Protein AF-A0AAN1QPZ9-F1 (afdb_monomer_lite)

Organism: NCBI:txid2219813

Sequence (250 aa):
MQATAEDSSVNFEFLKPFDYPLYNYALLAEKIHQLTAADPCLCQLRLFSEHLANVIATQYNLERPRKKRWNQAQLLENLRSQQIIEGRIYRLLQWFRETGNKACHCNEKGVHLLNDLPDRFTPDDSLEGLQKAQELGAWYIQACHSQEFVKPVFKPLSQNNSGSTDNPQPSLEELNRRVQQLEASLSASLRPYLLRQIDFAVEGLGTGVETGKEHLKTNPWDIFGASKASSAASTTKMQAMQAELDSLLE

Radius of gyration: 20.43 Å; chains: 1; bounding box: 48×44×73 Å

Foldseek 3Di:
DDDDPLPADPQQNVLCVPDVVLSLLLSLLLVLLLLFNQLVSLLSLLVSLLVLLVVLCVLVVPDADPPDGDDQVRSLVSCVVVVSDDPVLSVLSVCSNVSNVLSVVVVVPPPDDDPPDPRHDGSVNSVVSSVSSLVNSQVSCCSRPNVPRDRDDDDDRNRPPPDDPPDPRDDPVRSVVVSVVSVVVSVVVCLVVLLVVLVVVDVVPDDVCVVVSVVCNVVVPCVSVDDPVNVVVVVVVVVVVVVVVVVVVD

Structure (mmCIF, N/CA/C/O backbone):
data_AF-A0AAN1QPZ9-F1
#
_entry.id   AF-A0AAN1QPZ9-F1
#
loop_
_atom_site.group_PDB
_atom_site.id
_atom_site.type_symbol
_atom_site.label_atom_id
_atom_site.label_alt_id
_atom_site.label_comp_id
_atom_site.label_asym_id
_atom_site.label_entity_id
_atom_site.label_seq_id
_atom_site.pdbx_PDB_ins_code
_atom_site.Cartn_x
_atom_site.Cartn_y
_atom_site.Cartn_z
_atom_site.occupancy
_atom_site.B_iso_or_equiv
_atom_site.auth_seq_id
_atom_site.auth_comp_id
_atom_site.auth_asym_id
_atom_site.auth_atom_id
_atom_site.pdbx_PDB_model_num
ATOM 1 N N . MET A 1 1 ? -0.462 27.525 -11.080 1.00 33.91 1 MET A N 1
ATOM 2 C CA . MET A 1 1 ? 0.551 26.484 -11.347 1.00 33.91 1 MET A CA 1
ATOM 3 C C . MET A 1 1 ? -0.103 25.449 -12.242 1.00 33.91 1 MET A C 1
ATOM 5 O O . MET A 1 1 ? -1.083 24.850 -11.820 1.00 33.91 1 MET A O 1
ATOM 9 N N . GLN A 1 2 ? 0.335 25.337 -13.496 1.00 24.56 2 GLN A N 1
ATOM 10 C CA . GLN A 1 2 ? -0.109 24.265 -14.389 1.00 24.56 2 GLN A CA 1
ATOM 11 C C . GLN A 1 2 ? 0.543 22.971 -13.898 1.00 24.56 2 GLN A C 1
ATOM 13 O O . GLN A 1 2 ? 1.765 22.875 -13.905 1.00 24.56 2 GLN A O 1
ATOM 18 N N . ALA A 1 3 ? -0.262 22.024 -13.416 1.00 30.06 3 ALA A N 1
ATOM 19 C CA . ALA A 1 3 ? 0.202 20.665 -13.178 1.00 30.06 3 ALA A CA 1
ATOM 20 C C . ALA A 1 3 ? 0.555 20.068 -14.545 1.00 30.06 3 ALA A C 1
ATOM 22 O O . ALA A 1 3 ? -0.317 19.933 -15.407 1.00 30.06 3 ALA A O 1
ATOM 23 N N . THR A 1 4 ? 1.835 19.797 -14.782 1.00 37.03 4 THR A N 1
ATOM 24 C CA . THR A 1 4 ? 2.257 19.010 -15.938 1.00 37.03 4 THR A CA 1
ATOM 25 C C . THR A 1 4 ? 1.722 17.587 -15.763 1.00 37.03 4 THR A C 1
ATOM 27 O O . THR A 1 4 ? 1.536 17.109 -14.643 1.00 37.03 4 THR A O 1
ATOM 30 N N . ALA A 1 5 ? 1.458 16.891 -16.870 1.00 44.16 5 ALA A N 1
ATOM 31 C CA . ALA A 1 5 ? 0.944 15.515 -16.879 1.00 44.16 5 ALA A CA 1
ATOM 32 C C . ALA A 1 5 ? 1.841 14.494 -16.134 1.00 44.16 5 ALA A C 1
ATOM 34 O O . ALA A 1 5 ? 1.459 13.339 -15.974 1.00 44.16 5 ALA A O 1
ATOM 35 N N . GLU A 1 6 ? 3.017 14.919 -15.664 1.00 54.16 6 GLU A N 1
ATOM 36 C CA . GLU A 1 6 ? 3.981 14.122 -14.907 1.00 54.16 6 GLU A CA 1
ATOM 37 C C . GLU A 1 6 ? 3.612 13.945 -13.423 1.00 54.16 6 GLU A C 1
ATOM 39 O O . GLU A 1 6 ? 4.173 13.063 -12.782 1.00 54.16 6 GLU A O 1
ATOM 44 N N . ASP A 1 7 ? 2.662 14.705 -12.862 1.00 70.44 7 ASP A N 1
ATOM 45 C CA . ASP A 1 7 ? 2.314 14.659 -11.422 1.00 70.44 7 ASP A CA 1
ATOM 46 C C . ASP A 1 7 ? 1.014 13.903 -11.085 1.00 70.44 7 ASP A C 1
ATOM 48 O O . ASP A 1 7 ? 0.601 13.836 -9.920 1.00 70.44 7 ASP A O 1
ATOM 52 N N . SER A 1 8 ? 0.363 13.319 -12.091 1.00 84.00 8 SER A N 1
ATOM 53 C CA . SER A 1 8 ? -0.872 12.539 -11.943 1.00 84.00 8 SER A CA 1
ATOM 54 C C . SER A 1 8 ? -0.639 11.043 -12.103 1.00 84.00 8 SER A C 1
ATOM 56 O O . SER A 1 8 ? 0.227 10.625 -12.872 1.00 84.00 8 SER A O 1
ATOM 58 N N . SER A 1 9 ? -1.447 10.237 -11.418 1.00 89.62 9 SER A N 1
ATOM 59 C CA . SER A 1 9 ? -1.411 8.782 -11.562 1.00 89.62 9 SER A CA 1
ATOM 60 C C . SER A 1 9 ? -2.320 8.340 -12.702 1.00 89.62 9 SER A C 1
ATOM 62 O O . SER A 1 9 ? -3.426 8.855 -12.867 1.00 89.62 9 SER A O 1
ATOM 64 N N . VAL A 1 10 ? -1.894 7.336 -13.468 1.00 92.12 10 VAL A N 1
ATOM 65 C CA . VAL A 1 10 ? -2.722 6.782 -14.548 1.00 92.12 10 VAL A CA 1
ATOM 66 C C . VAL A 1 10 ? -3.817 5.880 -13.980 1.00 92.12 10 VAL A C 1
ATOM 68 O O . VAL A 1 10 ? -4.963 5.955 -14.432 1.00 92.12 10 VAL A O 1
ATOM 71 N N . ASN A 1 11 ? -3.484 5.035 -12.998 1.00 94.94 11 ASN A N 1
ATOM 72 C CA . ASN A 1 11 ? -4.405 4.032 -12.464 1.00 94.94 11 ASN A CA 1
ATOM 73 C C . ASN A 1 11 ? -4.985 4.363 -11.093 1.00 94.94 11 ASN A C 1
ATOM 75 O O . ASN A 1 11 ? -5.957 3.709 -10.719 1.00 94.94 11 ASN A O 1
ATOM 79 N N . PHE A 1 12 ? -4.440 5.343 -10.365 1.00 96.38 12 PHE A N 1
ATOM 80 C CA . PHE A 1 12 ? -4.778 5.615 -8.961 1.00 96.38 12 PHE A CA 1
ATOM 81 C C . PHE A 1 12 ? -5.302 7.026 -8.683 1.00 96.38 12 PHE A C 1
ATOM 83 O O . PHE A 1 12 ? -5.576 7.338 -7.527 1.00 96.38 12 PHE A O 1
ATOM 90 N N . GLU A 1 13 ? -5.520 7.869 -9.701 1.00 95.38 13 GLU A N 1
ATOM 91 C CA . GLU A 1 13 ? -6.040 9.241 -9.513 1.00 95.38 13 GLU A CA 1
ATOM 92 C C . GLU A 1 13 ? -7.341 9.277 -8.693 1.00 95.38 13 GLU A C 1
ATOM 94 O O . GLU A 1 13 ? -7.593 10.210 -7.934 1.00 95.38 13 GLU A O 1
ATOM 99 N N . PHE A 1 14 ? -8.135 8.208 -8.780 1.00 94.94 14 PHE A N 1
ATOM 100 C CA . PHE A 1 14 ? -9.382 8.038 -8.044 1.00 94.94 14 PHE A CA 1
ATOM 101 C C . PHE A 1 14 ? -9.216 8.022 -6.508 1.00 94.94 14 PHE A C 1
ATOM 103 O O . PHE A 1 14 ? -10.185 8.284 -5.804 1.00 94.94 14 PHE A O 1
ATOM 110 N N . LEU A 1 15 ? -8.018 7.740 -5.976 1.00 95.06 15 LEU A N 1
ATOM 111 C CA . LEU A 1 15 ? -7.732 7.747 -4.532 1.00 95.06 15 LEU A CA 1
ATOM 112 C C . LEU A 1 15 ? -7.514 9.154 -3.972 1.00 95.06 15 LEU A C 1
ATOM 114 O O . LEU A 1 15 ? -7.780 9.408 -2.799 1.00 95.06 15 LEU A O 1
ATOM 118 N N . LYS A 1 16 ? -7.044 10.076 -4.815 1.00 92.19 16 LYS A N 1
ATOM 119 C CA . LYS A 1 16 ? -6.614 11.425 -4.438 1.00 92.19 16 LYS A CA 1
ATOM 120 C C . LYS A 1 16 ? -7.631 12.229 -3.615 1.00 92.19 16 LYS A C 1
ATOM 122 O O . LYS A 1 16 ? -7.191 12.871 -2.663 1.00 92.19 16 LYS A O 1
ATOM 127 N N . PRO A 1 17 ? -8.946 12.230 -3.924 1.00 90.62 17 PRO A N 1
ATOM 128 C CA . PRO A 1 17 ? -9.915 12.983 -3.128 1.00 90.62 17 PRO A CA 1
ATOM 129 C C . PRO A 1 17 ? -10.247 12.336 -1.773 1.00 90.62 17 PRO A C 1
ATOM 131 O O . PRO A 1 1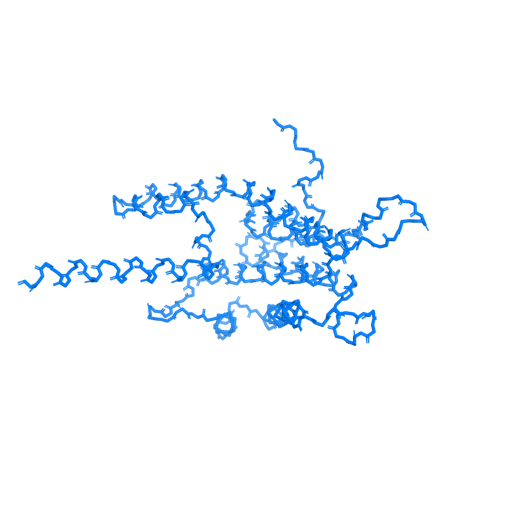7 ? -10.778 13.028 -0.910 1.00 90.62 17 PRO A O 1
ATOM 134 N N . PHE A 1 18 ? -9.949 11.047 -1.574 1.00 89.94 18 PHE A N 1
ATOM 135 C CA . PHE A 1 18 ? -10.316 10.302 -0.361 1.00 89.94 18 PHE A CA 1
ATOM 136 C C . PHE A 1 18 ? -9.146 10.125 0.607 1.00 89.94 18 PHE A C 1
ATOM 138 O O . PHE A 1 18 ? -9.329 10.209 1.818 1.00 89.94 18 PHE A O 1
ATOM 145 N N . ASP A 1 19 ? -7.946 9.862 0.086 1.00 88.69 19 ASP A N 1
ATOM 146 C CA . ASP A 1 19 ? -6.733 9.684 0.883 1.00 88.69 19 ASP A CA 1
ATOM 147 C C . ASP A 1 19 ? -5.498 10.050 0.045 1.00 88.69 19 ASP A C 1
ATOM 149 O O . ASP A 1 19 ? -4.995 9.271 -0.769 1.00 88.69 19 ASP A O 1
ATOM 153 N N . TYR A 1 20 ? -5.022 11.285 0.219 1.00 87.56 20 TYR A N 1
ATOM 154 C CA . TYR A 1 20 ? -3.886 11.812 -0.537 1.00 87.56 20 TYR A CA 1
ATOM 155 C C . TYR A 1 20 ? -2.543 11.115 -0.224 1.00 87.56 20 TYR A C 1
ATOM 157 O O . TYR A 1 20 ? -1.770 10.891 -1.162 1.00 87.56 20 TYR A O 1
ATOM 165 N N . PRO A 1 21 ? -2.229 10.736 1.035 1.00 87.44 21 PRO A N 1
ATOM 166 C CA . PRO A 1 21 ? -1.082 9.877 1.324 1.00 87.44 21 PRO A CA 1
ATOM 167 C C . PRO A 1 21 ? -1.140 8.540 0.579 1.00 87.44 21 PRO A C 1
ATOM 169 O O . PRO A 1 21 ? -0.169 8.171 -0.081 1.00 87.44 21 PRO A O 1
ATOM 172 N N . LEU A 1 22 ? -2.283 7.852 0.609 1.00 90.00 22 LEU A N 1
ATOM 173 C CA . LEU A 1 22 ? -2.486 6.586 -0.095 1.00 90.00 22 LEU A CA 1
ATOM 174 C C . LEU A 1 22 ? -2.309 6.748 -1.613 1.00 90.00 22 LEU A C 1
ATOM 176 O O . LEU A 1 22 ? -1.605 5.956 -2.241 1.00 90.00 22 LEU A O 1
ATOM 180 N N . TYR A 1 23 ? -2.889 7.808 -2.188 1.00 92.88 23 TYR A N 1
ATOM 181 C CA . TYR A 1 23 ? -2.682 8.189 -3.587 1.00 92.88 23 TYR A CA 1
ATOM 182 C C . TYR A 1 23 ? -1.197 8.361 -3.922 1.00 92.88 23 TYR A C 1
ATOM 184 O O . TYR A 1 23 ? -0.729 7.813 -4.917 1.00 92.88 23 TYR A O 1
ATOM 192 N N . ASN A 1 24 ? -0.431 9.075 -3.094 1.00 88.38 24 ASN A N 1
ATOM 193 C CA . ASN A 1 24 ? 0.983 9.304 -3.381 1.00 88.38 24 ASN A CA 1
ATOM 194 C C . ASN A 1 24 ? 1.836 8.042 -3.272 1.00 88.38 24 ASN A C 1
ATOM 196 O O . ASN A 1 24 ? 2.756 7.882 -4.074 1.00 88.38 24 ASN A O 1
ATOM 200 N N . TYR A 1 25 ? 1.541 7.135 -2.331 1.00 88.19 25 TYR A N 1
ATOM 201 C CA . TYR A 1 25 ? 2.237 5.848 -2.294 1.00 88.19 25 TYR A CA 1
ATOM 202 C C . TYR A 1 25 ? 2.055 5.093 -3.618 1.00 88.19 25 TYR A C 1
ATOM 204 O O . TYR A 1 25 ? 3.030 4.570 -4.159 1.00 88.19 25 TYR A O 1
ATOM 212 N N . ALA A 1 26 ? 0.835 5.097 -4.162 1.00 93.81 26 ALA A N 1
ATOM 213 C CA . ALA A 1 26 ? 0.522 4.443 -5.426 1.00 93.81 26 ALA A CA 1
ATOM 214 C C . ALA A 1 26 ? 1.119 5.162 -6.648 1.00 93.81 26 ALA A C 1
ATOM 216 O O . ALA A 1 26 ? 1.701 4.508 -7.510 1.00 93.81 26 ALA A O 1
ATOM 217 N N . LEU A 1 27 ? 1.047 6.497 -6.700 1.00 92.75 27 LEU A N 1
ATOM 218 C CA . LEU A 1 27 ? 1.678 7.303 -7.751 1.00 92.75 27 LEU A CA 1
ATOM 219 C C . LEU A 1 27 ? 3.184 7.033 -7.821 1.00 92.75 27 LEU A C 1
ATOM 221 O O . LEU A 1 27 ? 3.736 6.830 -8.901 1.00 92.75 27 LEU A O 1
ATOM 225 N N . LEU A 1 28 ? 3.853 7.015 -6.667 1.00 86.56 28 LEU A N 1
ATOM 226 C CA . LEU A 1 28 ? 5.279 6.727 -6.602 1.00 86.56 28 LEU A CA 1
ATOM 227 C C . LEU A 1 28 ? 5.574 5.306 -7.097 1.00 86.56 28 LEU A C 1
ATOM 229 O O . LEU A 1 28 ? 6.499 5.121 -7.883 1.00 86.56 28 LEU A O 1
ATOM 233 N N . ALA A 1 29 ? 4.761 4.318 -6.712 1.00 88.25 29 ALA A N 1
ATOM 234 C CA . ALA A 1 29 ? 4.912 2.947 -7.195 1.00 88.25 29 ALA A CA 1
ATOM 235 C C . ALA A 1 29 ? 4.762 2.840 -8.725 1.00 88.25 29 ALA A C 1
ATOM 237 O O . ALA A 1 29 ? 5.565 2.154 -9.358 1.00 88.25 29 ALA A O 1
ATOM 238 N N . GLU A 1 30 ? 3.796 3.543 -9.331 1.00 92.88 30 GLU A N 1
ATOM 239 C CA . GLU A 1 30 ? 3.648 3.599 -10.794 1.00 92.88 30 GLU A CA 1
ATOM 240 C C . GLU A 1 30 ? 4.882 4.199 -11.472 1.00 92.88 30 GLU A C 1
ATOM 242 O O . GLU A 1 30 ? 5.398 3.627 -12.435 1.00 92.88 30 GLU A O 1
ATOM 247 N N . LYS A 1 31 ? 5.384 5.328 -10.956 1.00 87.31 31 LYS A N 1
ATOM 248 C CA . LYS A 1 31 ? 6.575 5.990 -11.505 1.00 87.31 31 LYS A CA 1
ATOM 249 C C . LYS A 1 31 ? 7.816 5.101 -11.389 1.00 87.31 31 LYS A C 1
ATOM 251 O O . LYS A 1 31 ? 8.594 5.012 -12.333 1.00 87.31 31 LYS A O 1
ATOM 256 N N . ILE A 1 32 ? 7.986 4.400 -10.267 1.00 79.81 32 ILE A N 1
ATOM 257 C CA . ILE A 1 32 ? 9.087 3.448 -10.066 1.00 79.81 32 ILE A CA 1
ATOM 258 C C . ILE A 1 32 ? 8.975 2.261 -11.039 1.00 79.81 32 ILE A C 1
ATOM 260 O O . ILE A 1 32 ? 9.978 1.858 -11.629 1.00 79.81 32 ILE A O 1
ATOM 264 N N . HIS A 1 33 ? 7.770 1.730 -11.270 1.00 86.88 33 HIS A N 1
ATOM 265 C CA . HIS A 1 33 ? 7.554 0.659 -12.248 1.00 86.88 33 HIS A CA 1
ATOM 266 C C . HIS A 1 33 ? 7.947 1.082 -13.672 1.00 86.88 33 HIS A C 1
ATOM 268 O O . HIS A 1 33 ? 8.591 0.316 -14.386 1.00 86.88 33 HIS A O 1
ATOM 274 N N . GLN A 1 34 ? 7.634 2.318 -14.077 1.00 86.69 34 GLN A N 1
ATOM 275 C CA . GLN A 1 34 ? 8.028 2.852 -15.390 1.00 86.69 34 GLN A CA 1
ATOM 276 C C . GLN A 1 34 ? 9.550 2.937 -15.585 1.00 86.69 34 GLN A C 1
ATOM 278 O O . GLN A 1 34 ? 10.008 2.966 -16.728 1.00 86.69 34 GLN A O 1
ATOM 283 N N . LEU A 1 35 ? 10.328 2.941 -14.494 1.00 78.69 35 LEU A N 1
ATOM 284 C CA . LEU A 1 35 ? 11.790 2.835 -14.507 1.00 78.69 35 LEU A CA 1
ATOM 285 C C . LEU A 1 35 ? 12.294 1.386 -14.578 1.00 78.69 35 LEU A C 1
ATOM 287 O O . LEU A 1 35 ? 13.498 1.169 -14.498 1.00 78.69 35 LEU A O 1
ATOM 291 N N . THR A 1 36 ? 11.414 0.388 -14.703 1.00 75.94 36 THR A N 1
ATOM 292 C CA . THR A 1 36 ? 11.728 -1.056 -14.670 1.00 75.94 36 THR A CA 1
ATOM 293 C C . THR A 1 36 ? 12.321 -1.547 -13.341 1.00 75.94 36 THR A C 1
ATOM 295 O O . THR A 1 36 ? 12.897 -2.630 -13.261 1.00 75.94 36 THR A O 1
ATOM 298 N N . ALA A 1 37 ? 12.143 -0.775 -12.265 1.00 71.94 37 ALA A N 1
ATOM 299 C CA . ALA A 1 37 ? 12.641 -1.095 -10.932 1.00 71.94 37 ALA A CA 1
ATOM 300 C C . ALA A 1 37 ? 11.594 -1.889 -10.125 1.00 71.94 37 ALA A C 1
ATOM 302 O O . ALA A 1 37 ? 10.842 -1.329 -9.324 1.00 71.94 37 ALA A O 1
ATOM 303 N N . ALA A 1 38 ? 11.543 -3.207 -10.339 1.00 82.81 38 ALA A N 1
ATOM 304 C CA . ALA A 1 38 ? 10.536 -4.081 -9.731 1.00 82.81 38 ALA A CA 1
ATOM 305 C C . ALA A 1 38 ? 10.629 -4.162 -8.194 1.00 82.81 38 ALA A C 1
ATOM 307 O O . ALA A 1 38 ? 9.627 -3.934 -7.514 1.00 82.81 38 ALA A O 1
ATOM 308 N N . ASP A 1 39 ? 11.820 -4.421 -7.635 1.00 79.50 39 ASP A N 1
ATOM 309 C CA . ASP A 1 39 ? 11.991 -4.557 -6.178 1.00 79.50 39 ASP A CA 1
ATOM 310 C C . ASP A 1 39 ? 11.599 -3.261 -5.428 1.00 79.50 39 ASP A C 1
ATOM 312 O O . ASP A 1 39 ? 10.789 -3.332 -4.496 1.00 79.50 39 ASP A O 1
ATOM 316 N N . PRO A 1 40 ? 12.072 -2.058 -5.829 1.00 79.88 40 PRO A N 1
ATOM 317 C CA . PRO A 1 40 ? 11.641 -0.813 -5.192 1.00 79.88 40 PRO A CA 1
ATOM 318 C C . PRO A 1 40 ? 10.140 -0.539 -5.355 1.00 79.88 40 PRO A C 1
ATOM 320 O O . PRO A 1 40 ? 9.511 -0.053 -4.416 1.00 79.88 40 PRO A O 1
ATOM 323 N N . CYS A 1 41 ? 9.535 -0.903 -6.494 1.00 84.12 41 CYS A N 1
ATOM 324 C CA . CYS A 1 41 ? 8.089 -0.777 -6.694 1.00 84.12 41 CYS A CA 1
ATOM 325 C C . CYS A 1 41 ? 7.319 -1.622 -5.666 1.00 84.12 41 CYS A C 1
ATOM 327 O O . CYS A 1 41 ? 6.398 -1.130 -5.016 1.00 84.12 41 CYS A O 1
ATOM 329 N N . LEU A 1 42 ? 7.735 -2.871 -5.444 1.00 84.44 42 LEU A N 1
ATOM 330 C CA . LEU A 1 42 ? 7.102 -3.768 -4.474 1.00 84.44 42 LEU A CA 1
ATOM 331 C C . LEU A 1 42 ? 7.333 -3.326 -3.018 1.00 84.44 42 LEU A C 1
ATOM 333 O O . LEU A 1 42 ? 6.409 -3.416 -2.205 1.00 84.44 42 LEU A O 1
ATOM 337 N N . CYS A 1 43 ? 8.510 -2.784 -2.680 1.00 80.31 43 CYS A N 1
ATOM 338 C CA . CYS A 1 43 ? 8.735 -2.139 -1.378 1.00 80.31 43 CYS A CA 1
ATOM 339 C C . CYS A 1 43 ? 7.795 -0.933 -1.184 1.00 80.31 43 CYS A C 1
ATOM 341 O O . CYS A 1 43 ? 7.211 -0.772 -0.111 1.00 80.31 43 CYS A O 1
ATOM 343 N N . GLN A 1 44 ? 7.586 -0.124 -2.225 1.00 85.38 44 GLN A N 1
ATOM 344 C CA . GLN A 1 44 ? 6.678 1.021 -2.185 1.00 85.38 44 GLN A CA 1
ATOM 345 C C . GLN A 1 44 ? 5.208 0.593 -2.027 1.00 85.38 44 GLN A C 1
ATOM 347 O O . GLN A 1 44 ? 4.464 1.168 -1.230 1.00 85.38 44 GLN A O 1
ATOM 352 N N . LEU A 1 45 ? 4.788 -0.466 -2.723 1.00 91.25 45 LEU A N 1
ATOM 353 C CA . LEU A 1 45 ? 3.449 -1.043 -2.586 1.00 91.25 45 LEU A CA 1
ATOM 354 C C . LEU A 1 45 ? 3.212 -1.693 -1.214 1.00 91.25 45 LEU A C 1
ATOM 356 O O . LEU A 1 45 ? 2.078 -1.718 -0.729 1.00 91.25 45 LEU A O 1
ATOM 360 N N . ARG A 1 46 ? 4.268 -2.150 -0.528 1.00 89.44 46 ARG A N 1
ATOM 361 C CA . ARG A 1 46 ? 4.168 -2.537 0.886 1.00 89.44 46 ARG A CA 1
ATOM 362 C C . ARG A 1 46 ? 3.746 -1.348 1.742 1.00 89.44 46 ARG A C 1
ATOM 364 O O . ARG A 1 46 ? 2.784 -1.479 2.494 1.00 89.44 46 ARG A O 1
ATOM 371 N N . LEU A 1 47 ? 4.402 -0.194 1.592 1.00 85.50 47 LEU A N 1
ATOM 372 C CA . LEU A 1 47 ? 4.066 1.025 2.342 1.00 85.50 47 LEU A CA 1
ATOM 373 C C . LEU A 1 47 ? 2.636 1.499 2.052 1.00 85.50 47 LEU A C 1
ATOM 375 O O . LEU A 1 47 ? 1.908 1.835 2.984 1.00 85.50 47 LEU A O 1
ATOM 379 N N . PHE A 1 48 ? 2.200 1.429 0.789 1.00 93.56 48 PHE A N 1
ATOM 380 C CA . PHE A 1 48 ? 0.799 1.646 0.406 1.00 93.56 48 PHE A CA 1
ATOM 381 C C . PHE A 1 48 ? -0.156 0.763 1.228 1.00 93.56 48 PHE A C 1
ATOM 383 O O . PHE A 1 48 ? -1.106 1.257 1.836 1.00 93.56 48 PHE A O 1
ATOM 390 N N . SER A 1 49 ? 0.115 -0.545 1.287 1.00 94.56 49 SER A N 1
ATOM 391 C CA . SER A 1 49 ? -0.732 -1.508 2.003 1.00 94.56 49 SER A CA 1
ATOM 392 C C . SER A 1 49 ? -0.711 -1.315 3.527 1.00 94.56 49 SER A C 1
ATOM 394 O O . SER A 1 49 ? -1.732 -1.493 4.196 1.00 94.56 49 SER A O 1
ATOM 396 N N . GLU A 1 50 ? 0.437 -0.923 4.084 1.00 87.00 50 GLU A N 1
ATOM 397 C CA . GLU A 1 50 ? 0.607 -0.635 5.508 1.00 87.00 50 GLU A CA 1
ATOM 398 C C . GLU A 1 50 ? -0.160 0.620 5.911 1.00 87.00 50 GLU A C 1
ATOM 400 O O . GLU A 1 50 ? -0.880 0.608 6.914 1.00 87.00 50 GLU A O 1
ATOM 405 N N . HIS A 1 51 ? -0.061 1.684 5.111 1.00 90.00 51 HIS A N 1
ATOM 406 C CA . HIS A 1 51 ? -0.846 2.898 5.306 1.00 90.00 51 HIS A CA 1
ATOM 407 C C . HIS A 1 51 ? -2.342 2.588 5.252 1.00 90.00 51 HIS A C 1
ATOM 409 O O . HIS A 1 51 ? -3.061 2.901 6.200 1.00 90.00 51 HIS A O 1
ATOM 415 N N . LEU A 1 52 ? -2.801 1.867 4.223 1.00 93.31 52 LEU A N 1
ATOM 416 C CA . LEU A 1 52 ? -4.213 1.513 4.100 1.00 93.31 52 LEU A CA 1
ATOM 417 C C . LEU A 1 52 ? -4.726 0.707 5.300 1.00 93.31 52 LEU A C 1
ATOM 419 O O . LEU A 1 52 ? -5.780 1.022 5.845 1.00 93.31 52 LEU A O 1
ATOM 423 N N . ALA A 1 53 ? -3.987 -0.310 5.753 1.00 91.94 53 ALA A N 1
ATOM 424 C CA . ALA A 1 53 ? -4.384 -1.092 6.923 1.00 91.94 53 ALA A CA 1
ATOM 425 C C . ALA A 1 53 ? -4.522 -0.216 8.180 1.00 91.94 53 ALA A C 1
ATOM 427 O O . ALA A 1 53 ? -5.419 -0.430 8.998 1.00 91.94 53 ALA A O 1
ATOM 428 N N . ASN A 1 54 ? -3.655 0.792 8.333 1.00 87.31 54 ASN A N 1
ATOM 429 C CA . ASN A 1 54 ? -3.758 1.746 9.430 1.00 87.31 54 ASN A CA 1
ATOM 430 C C . ASN A 1 54 ? -4.983 2.653 9.297 1.00 87.31 54 ASN A C 1
ATOM 432 O O . ASN A 1 54 ? -5.665 2.856 10.299 1.00 87.31 54 ASN A O 1
ATOM 436 N N . VAL A 1 55 ? -5.277 3.143 8.092 1.00 89.25 55 VAL A N 1
ATOM 437 C CA . VAL A 1 55 ? -6.467 3.956 7.804 1.00 89.25 55 VAL A CA 1
ATOM 438 C C . VAL A 1 55 ? -7.742 3.177 8.109 1.00 89.25 55 VAL A C 1
ATOM 440 O O . VAL A 1 55 ? -8.583 3.678 8.848 1.00 89.25 55 VAL A O 1
ATOM 443 N N . ILE A 1 56 ? -7.857 1.927 7.647 1.00 91.50 56 ILE A N 1
ATOM 444 C CA . ILE A 1 56 ? -9.005 1.060 7.952 1.00 91.50 56 ILE A CA 1
ATOM 445 C C . ILE A 1 56 ? -9.152 0.862 9.462 1.00 91.50 56 ILE A C 1
ATOM 447 O O . ILE A 1 56 ? -10.239 1.027 10.010 1.00 91.50 56 ILE A O 1
ATOM 451 N N . ALA A 1 57 ? -8.062 0.548 10.160 1.00 88.31 57 ALA A N 1
ATOM 452 C CA . ALA A 1 57 ? -8.107 0.377 11.606 1.00 88.31 57 ALA A CA 1
ATOM 453 C C . ALA A 1 57 ? -8.570 1.649 12.334 1.00 88.31 57 ALA A C 1
ATOM 455 O O . ALA A 1 57 ? -9.300 1.548 13.314 1.00 88.31 57 ALA A O 1
ATOM 456 N N . THR A 1 58 ? -8.186 2.833 11.856 1.00 86.75 58 THR A N 1
ATOM 457 C CA . THR A 1 58 ? -8.677 4.105 12.400 1.00 86.75 58 THR A CA 1
ATOM 458 C C . THR A 1 58 ? -10.157 4.321 12.077 1.00 86.75 58 THR A C 1
ATOM 460 O O . THR A 1 58 ? -10.931 4.614 12.981 1.00 86.75 58 THR A O 1
ATOM 463 N N . GLN A 1 59 ? -10.570 4.113 10.824 1.00 87.69 59 GLN A N 1
ATOM 464 C CA . GLN A 1 59 ? -11.950 4.306 10.361 1.00 87.69 59 GLN A CA 1
ATOM 465 C C . GLN A 1 59 ? -12.953 3.451 11.151 1.00 87.69 59 GLN A C 1
ATOM 467 O O . GLN A 1 59 ? -14.047 3.903 11.478 1.00 87.69 59 GLN A O 1
ATOM 472 N N . TYR A 1 60 ? -12.559 2.222 11.485 1.00 87.94 60 TYR A N 1
ATOM 473 C CA . TYR A 1 60 ? -13.377 1.270 12.236 1.00 87.94 60 TYR A CA 1
ATOM 474 C C . TYR A 1 60 ? -13.099 1.285 13.748 1.00 87.94 60 TYR A C 1
ATOM 476 O O . TYR A 1 60 ? -13.575 0.405 14.459 1.00 87.94 60 TYR A O 1
ATOM 484 N N . ASN A 1 61 ? -12.353 2.277 14.253 1.00 87.44 61 ASN A N 1
ATOM 485 C CA . ASN A 1 61 ? -12.012 2.435 15.672 1.00 87.44 61 ASN A CA 1
ATOM 486 C C . ASN A 1 61 ? -11.437 1.161 16.316 1.00 87.44 61 ASN A C 1
ATOM 488 O O . ASN A 1 61 ? -11.752 0.822 17.457 1.00 87.44 61 ASN A O 1
ATOM 492 N N . LEU A 1 62 ? -10.582 0.450 15.581 1.00 85.69 62 LEU A N 1
ATOM 493 C CA . LEU A 1 62 ? -9.953 -0.774 16.050 1.00 85.69 62 LEU A CA 1
ATOM 494 C C . LEU A 1 62 ? -9.097 -0.480 17.285 1.00 85.69 62 LEU A C 1
ATOM 496 O O . LEU A 1 62 ? -8.092 0.236 17.206 1.00 85.69 62 LEU A O 1
ATOM 500 N N . GLU A 1 63 ? -9.473 -1.066 18.420 1.00 80.88 63 GLU A N 1
ATOM 501 C CA . GLU A 1 63 ? -8.742 -0.893 19.670 1.00 80.88 63 GLU A CA 1
ATOM 502 C C . GLU A 1 63 ? -7.307 -1.404 19.539 1.00 80.88 63 GLU A C 1
ATOM 504 O O . GLU A 1 63 ? -7.059 -2.575 19.246 1.00 80.88 63 GLU A O 1
ATOM 509 N N . ARG A 1 64 ? -6.340 -0.517 19.785 1.00 80.19 64 ARG A N 1
ATOM 510 C CA . ARG A 1 64 ? -4.914 -0.854 19.762 1.00 80.19 64 ARG A CA 1
ATOM 511 C C . ARG A 1 64 ? -4.374 -0.999 21.187 1.00 80.19 64 ARG A C 1
ATOM 513 O O . ARG A 1 64 ? -4.786 -0.255 22.081 1.00 80.19 64 ARG A O 1
ATOM 520 N N . PRO A 1 65 ? -3.401 -1.895 21.434 1.00 76.00 65 PRO A N 1
ATOM 521 C CA . PRO A 1 65 ? -2.836 -2.051 22.765 1.00 76.00 65 PRO A CA 1
ATOM 522 C C . PRO A 1 65 ? -2.086 -0.784 23.176 1.00 76.00 65 PRO A C 1
ATOM 524 O O . PRO A 1 65 ? -1.166 -0.345 22.488 1.00 76.00 65 PRO A O 1
ATOM 527 N N . ARG A 1 66 ? -2.410 -0.247 24.357 1.00 67.62 66 ARG A N 1
ATOM 528 C CA . ARG A 1 66 ? -1.787 0.981 24.887 1.00 67.62 66 ARG A CA 1
ATOM 529 C C . ARG A 1 66 ? -0.275 0.872 25.115 1.00 67.62 66 ARG A C 1
ATOM 531 O O . ARG A 1 66 ? 0.414 1.880 25.091 1.00 67.62 66 ARG A O 1
ATOM 538 N N . LYS A 1 67 ? 0.236 -0.337 25.377 1.00 64.75 67 LYS A N 1
ATOM 539 C CA . LYS A 1 67 ? 1.633 -0.566 25.795 1.00 64.75 67 LYS A CA 1
ATOM 540 C C . LYS A 1 67 ? 2.539 -1.134 24.703 1.00 64.75 67 LYS A C 1
ATOM 542 O O . LYS A 1 67 ? 3.755 -1.072 24.838 1.00 64.75 67 LYS A O 1
ATOM 547 N N . LYS A 1 68 ? 1.978 -1.726 23.644 1.00 73.94 68 LYS A N 1
ATOM 548 C CA . LYS A 1 68 ? 2.758 -2.372 22.581 1.00 73.94 68 LYS A CA 1
ATOM 549 C C . LYS A 1 68 ? 2.094 -2.134 21.239 1.00 73.94 68 LYS A C 1
ATOM 551 O O . LYS A 1 68 ? 1.009 -2.650 20.982 1.00 73.94 68 LYS A O 1
ATOM 556 N N . ARG A 1 69 ? 2.779 -1.389 20.373 1.00 73.31 69 ARG A N 1
ATOM 557 C CA . ARG A 1 69 ? 2.341 -1.200 18.992 1.00 73.31 69 ARG A CA 1
ATOM 558 C C . ARG A 1 69 ? 2.313 -2.556 18.290 1.00 73.31 69 ARG A C 1
ATOM 560 O O . ARG A 1 69 ? 3.281 -3.315 18.359 1.00 73.31 69 ARG A O 1
ATOM 567 N N . TRP A 1 70 ? 1.199 -2.857 17.634 1.00 75.69 70 TRP A N 1
ATOM 568 C CA . TRP A 1 70 ? 1.111 -4.023 16.766 1.00 75.69 70 TRP A CA 1
ATOM 569 C C . TRP A 1 70 ? 2.078 -3.891 15.597 1.00 75.69 70 TRP A C 1
ATOM 571 O O . TRP A 1 70 ? 2.202 -2.819 15.002 1.00 75.69 70 TRP A O 1
ATOM 581 N N . ASN A 1 71 ? 2.739 -4.994 15.255 1.00 82.56 71 ASN A N 1
ATOM 582 C CA . ASN A 1 71 ? 3.370 -5.103 13.947 1.00 82.56 71 ASN A CA 1
ATOM 583 C C . ASN A 1 71 ? 2.292 -5.294 12.863 1.00 82.56 71 ASN A C 1
ATOM 585 O O . ASN A 1 71 ? 1.127 -5.569 13.166 1.00 82.56 71 ASN A O 1
ATOM 589 N N . GLN A 1 72 ? 2.682 -5.181 11.594 1.00 85.44 72 GLN A N 1
ATOM 590 C CA . GLN A 1 72 ? 1.730 -5.281 10.487 1.00 85.44 72 GLN A CA 1
ATOM 591 C C . GLN A 1 72 ? 0.975 -6.620 10.478 1.00 85.44 72 GLN A C 1
ATOM 593 O O . GLN A 1 72 ? -0.226 -6.650 10.243 1.00 85.44 72 GLN A O 1
ATOM 598 N N . ALA A 1 73 ? 1.643 -7.730 10.807 1.00 91.06 73 ALA A N 1
ATOM 599 C CA . ALA A 1 73 ? 1.004 -9.042 10.904 1.00 91.06 73 ALA A CA 1
ATOM 600 C C . ALA A 1 73 ? -0.145 -9.068 11.919 1.00 91.06 73 ALA A C 1
ATOM 602 O O . ALA A 1 73 ? -1.233 -9.551 11.617 1.00 91.06 73 ALA A O 1
ATOM 603 N N . GLN A 1 74 ? 0.108 -8.526 13.109 1.00 91.75 74 GLN A N 1
ATOM 604 C CA . GLN A 1 74 ? -0.862 -8.444 14.191 1.00 91.75 74 GLN A CA 1
ATOM 605 C C . GLN A 1 74 ? -2.020 -7.519 13.825 1.00 91.75 74 GLN A C 1
ATOM 607 O O . GLN A 1 74 ? -3.165 -7.862 14.100 1.00 91.75 74 GLN A O 1
ATOM 612 N N . LEU A 1 75 ? -1.744 -6.385 13.177 1.00 90.19 75 LEU A N 1
ATOM 613 C CA . LEU A 1 75 ? -2.785 -5.473 12.706 1.00 90.19 75 LEU A CA 1
ATOM 614 C C . LEU A 1 75 ? -3.740 -6.172 11.729 1.00 90.19 75 LEU A C 1
ATOM 616 O O . LEU A 1 75 ? -4.951 -6.146 11.933 1.00 90.19 75 LEU A O 1
ATOM 620 N N . LEU A 1 76 ? -3.197 -6.842 10.709 1.00 95.31 76 LEU A N 1
ATOM 621 C CA . LEU A 1 76 ? -3.997 -7.550 9.707 1.00 95.31 76 LEU A CA 1
ATOM 622 C C . LEU A 1 76 ? -4.814 -8.689 10.318 1.00 95.31 76 LEU A C 1
ATOM 624 O O . LEU A 1 76 ? -5.970 -8.890 9.950 1.00 95.31 76 LEU A O 1
ATOM 628 N N . GLU A 1 77 ? -4.232 -9.418 11.269 1.00 95.62 77 GLU A N 1
ATOM 629 C CA . GLU A 1 77 ? -4.933 -10.503 11.946 1.00 95.62 77 GLU A CA 1
ATOM 630 C C . GLU A 1 77 ? -6.102 -9.996 12.795 1.00 95.62 77 GLU A C 1
ATOM 632 O O . GLU A 1 77 ? -7.169 -10.602 12.776 1.00 95.62 77 GLU A O 1
ATOM 637 N N . ASN A 1 78 ? -5.940 -8.858 13.477 1.00 94.56 78 ASN A N 1
ATOM 638 C CA . ASN A 1 78 ? -7.018 -8.247 14.256 1.00 94.56 78 ASN A CA 1
ATOM 639 C C . ASN A 1 78 ? -8.121 -7.659 13.367 1.00 94.56 78 ASN A C 1
ATOM 641 O O . ASN A 1 78 ? -9.300 -7.839 13.660 1.00 94.56 78 ASN A O 1
ATOM 645 N N . LEU A 1 79 ? -7.763 -7.020 12.250 1.00 94.88 79 LEU A N 1
ATOM 646 C CA . LEU A 1 79 ? -8.743 -6.560 11.261 1.00 94.88 79 LEU A CA 1
ATOM 647 C C . LEU A 1 79 ? -9.593 -7.722 10.726 1.00 94.88 79 LEU A C 1
ATOM 649 O O . LEU A 1 79 ? -10.809 -7.600 10.582 1.00 94.88 79 LEU A O 1
ATOM 653 N N . ARG A 1 80 ? -8.958 -8.867 10.456 1.00 96.81 80 ARG A N 1
ATOM 654 C CA . ARG A 1 80 ? -9.639 -10.077 9.986 1.00 96.81 80 ARG A CA 1
ATOM 655 C C . ARG A 1 80 ? -10.496 -10.717 11.076 1.00 96.81 80 ARG A C 1
ATOM 657 O O . ARG A 1 80 ? -11.627 -11.110 10.801 1.00 96.81 80 ARG A O 1
ATOM 664 N N . SER A 1 81 ? -9.968 -10.866 12.293 1.00 95.88 81 SER A N 1
ATOM 665 C CA . SER A 1 81 ? -10.669 -11.550 13.388 1.00 95.88 81 SER A CA 1
ATOM 666 C C . SER A 1 81 ? -11.921 -10.798 13.838 1.00 95.88 81 SER A C 1
ATOM 668 O O . SER A 1 81 ? -12.910 -11.435 14.190 1.00 95.88 81 SER A O 1
ATOM 670 N N . GLN A 1 82 ? -11.910 -9.467 13.741 1.00 94.62 82 GLN A N 1
ATOM 671 C CA . GLN A 1 82 ? -13.069 -8.609 14.000 1.00 94.62 82 GLN A CA 1
ATOM 672 C C . GLN A 1 82 ? -13.986 -8.428 12.782 1.00 94.62 82 GLN A C 1
ATOM 674 O O . GLN A 1 82 ? -14.915 -7.632 12.837 1.00 94.62 82 GLN A O 1
ATOM 679 N N . GLN A 1 83 ? -13.741 -9.157 11.686 1.00 94.81 83 GLN A N 1
ATOM 680 C CA . GLN A 1 83 ? -14.544 -9.111 10.458 1.00 94.81 83 GLN A CA 1
ATOM 681 C C . GLN A 1 83 ? -14.627 -7.716 9.805 1.00 94.81 83 GLN A C 1
ATOM 683 O O . GLN A 1 83 ? -15.536 -7.459 9.022 1.00 94.81 83 GLN A O 1
ATOM 688 N N . ILE A 1 84 ? -13.659 -6.833 10.079 1.00 94.75 84 ILE A N 1
ATOM 689 C CA . ILE A 1 84 ? -13.554 -5.509 9.440 1.00 94.75 84 ILE A CA 1
ATOM 690 C C . ILE A 1 84 ? -13.118 -5.656 7.977 1.00 94.75 84 ILE A C 1
ATOM 692 O O . ILE A 1 84 ? -13.533 -4.883 7.118 1.00 94.75 84 ILE A O 1
ATOM 696 N N . ILE A 1 85 ? -12.278 -6.654 7.689 1.00 96.44 85 ILE A N 1
ATOM 697 C CA . ILE A 1 85 ? -11.853 -6.993 6.327 1.00 96.44 85 ILE A CA 1
ATOM 698 C C . ILE A 1 85 ? -12.222 -8.435 5.993 1.00 96.44 85 ILE A C 1
ATOM 700 O O . ILE A 1 85 ? -12.013 -9.345 6.803 1.00 96.44 85 ILE A O 1
ATOM 704 N N . GLU A 1 86 ? -12.719 -8.675 4.779 1.00 95.25 86 GLU A N 1
ATOM 705 C CA . GLU A 1 86 ? -12.980 -10.038 4.328 1.00 95.25 86 GLU A CA 1
ATOM 706 C C . GLU A 1 86 ? -11.691 -10.812 3.998 1.00 95.25 86 GLU A C 1
ATOM 708 O O . GLU A 1 86 ? -10.619 -10.256 3.734 1.00 95.25 86 GLU A O 1
ATOM 713 N N . GLY A 1 87 ? -11.795 -12.145 3.949 1.00 95.31 87 GLY A N 1
ATOM 714 C CA . GLY A 1 87 ? -10.642 -13.027 3.740 1.00 95.31 87 GLY A CA 1
ATOM 715 C C . GLY A 1 87 ? -9.869 -12.774 2.439 1.00 95.31 87 GLY A C 1
ATOM 716 O O . GLY A 1 87 ? -8.665 -13.019 2.392 1.00 95.31 87 GLY A O 1
ATOM 717 N N . ARG A 1 88 ? -10.526 -12.266 1.388 1.00 96.50 88 ARG A N 1
ATOM 718 C CA . ARG A 1 88 ? -9.856 -11.874 0.135 1.00 96.50 88 ARG A CA 1
ATOM 719 C C . ARG A 1 88 ? -8.920 -10.685 0.353 1.00 96.50 88 ARG A C 1
ATOM 721 O O . ARG A 1 88 ? -7.763 -10.752 -0.051 1.00 96.50 88 ARG A O 1
ATOM 728 N N . ILE A 1 89 ? -9.402 -9.649 1.031 1.00 97.62 89 ILE A N 1
ATOM 729 C CA . ILE A 1 89 ? -8.652 -8.422 1.317 1.00 97.62 89 ILE A CA 1
ATOM 730 C C . ILE A 1 89 ? -7.520 -8.694 2.296 1.00 97.62 89 ILE A C 1
ATOM 732 O O . ILE A 1 89 ? -6.394 -8.256 2.071 1.00 97.62 89 ILE A O 1
ATOM 736 N N . TYR A 1 90 ? -7.771 -9.519 3.313 1.00 97.50 90 TYR A N 1
ATOM 737 C CA . TYR A 1 90 ? -6.713 -10.015 4.187 1.00 97.50 90 TYR A CA 1
ATOM 738 C C . TYR A 1 90 ? -5.584 -10.691 3.395 1.00 97.50 90 TYR A C 1
ATOM 740 O O . TYR A 1 90 ? -4.419 -10.363 3.600 1.00 97.50 90 TYR A O 1
ATOM 748 N N . ARG A 1 91 ? -5.906 -11.592 2.454 1.00 97.38 91 ARG A N 1
ATOM 749 C CA . ARG A 1 91 ? -4.889 -12.257 1.620 1.00 97.38 91 ARG A CA 1
ATOM 750 C C . ARG A 1 91 ? -4.111 -11.276 0.743 1.00 97.38 91 ARG A C 1
ATOM 752 O O . ARG A 1 91 ? -2.906 -11.445 0.611 1.00 97.38 91 ARG A O 1
ATOM 759 N N . LEU A 1 92 ? -4.760 -10.253 0.183 1.00 97.44 92 LEU A N 1
ATOM 760 C CA . LEU A 1 92 ? -4.065 -9.205 -0.577 1.00 97.44 92 LEU A CA 1
ATOM 761 C C . LEU A 1 92 ? -3.094 -8.412 0.302 1.00 97.44 92 LEU A C 1
ATOM 763 O O . LEU A 1 92 ? -1.945 -8.212 -0.078 1.00 97.44 92 LEU A O 1
ATOM 767 N N . LEU A 1 93 ? -3.530 -8.000 1.492 1.00 96.88 93 LEU A N 1
ATOM 768 C CA . LEU A 1 93 ? -2.684 -7.269 2.437 1.00 96.88 93 LEU A CA 1
ATOM 769 C C . LEU A 1 93 ? -1.503 -8.124 2.927 1.00 96.88 93 LEU A C 1
ATOM 771 O O . LEU A 1 93 ? -0.385 -7.621 3.034 1.00 96.88 93 LEU A O 1
ATOM 775 N N . GLN A 1 94 ? -1.719 -9.423 3.170 1.00 96.00 94 GLN A N 1
ATOM 776 C CA . GLN A 1 94 ? -0.631 -10.351 3.497 1.00 96.00 94 GLN A CA 1
ATOM 777 C C . GLN A 1 94 ? 0.338 -10.538 2.329 1.00 96.00 94 GLN A C 1
ATOM 779 O O . GLN A 1 94 ? 1.548 -10.538 2.549 1.00 96.00 94 GLN A O 1
ATOM 784 N N . TRP A 1 95 ? -0.171 -10.625 1.097 1.00 96.56 95 TRP A N 1
ATOM 785 C CA . TRP A 1 95 ? 0.660 -10.717 -0.101 1.00 96.56 95 TRP A CA 1
ATOM 786 C C . TRP A 1 95 ? 1.587 -9.503 -0.223 1.00 96.56 95 TRP A C 1
ATOM 788 O O . TRP A 1 95 ? 2.792 -9.678 -0.366 1.00 96.56 95 TRP A O 1
ATOM 798 N N . PHE A 1 96 ? 1.078 -8.274 -0.059 1.00 94.94 96 PHE A N 1
ATOM 799 C CA . PHE A 1 96 ? 1.929 -7.075 -0.082 1.00 94.94 96 PHE A CA 1
ATOM 800 C C . PHE A 1 96 ? 2.986 -7.076 1.023 1.00 94.94 96 PHE A C 1
ATOM 802 O O . PHE A 1 96 ? 4.140 -6.723 0.774 1.00 94.94 96 PHE A O 1
ATOM 809 N N . ARG A 1 97 ? 2.615 -7.508 2.234 1.00 92.44 97 ARG A N 1
ATOM 810 C CA . ARG A 1 97 ? 3.552 -7.641 3.354 1.00 92.44 97 ARG A CA 1
ATOM 811 C C . ARG A 1 97 ? 4.688 -8.607 3.012 1.00 92.44 97 ARG A C 1
ATOM 813 O O . ARG A 1 97 ? 5.851 -8.271 3.199 1.00 92.44 97 ARG A O 1
ATOM 820 N N . GLU A 1 98 ? 4.363 -9.807 2.547 1.00 90.19 98 GLU A N 1
ATOM 821 C CA . GLU A 1 98 ? 5.336 -10.876 2.296 1.00 90.19 98 GLU A CA 1
ATOM 822 C C . GLU A 1 98 ? 6.204 -10.584 1.072 1.00 90.19 98 GLU A C 1
ATOM 824 O O . GLU A 1 98 ? 7.433 -10.611 1.174 1.00 90.19 98 GLU A O 1
ATOM 829 N N . THR A 1 99 ? 5.580 -10.216 -0.047 1.00 89.31 99 THR A N 1
ATOM 830 C CA . THR A 1 99 ? 6.258 -9.871 -1.301 1.00 89.31 99 THR A CA 1
ATOM 831 C C . THR A 1 99 ? 7.137 -8.634 -1.133 1.00 89.31 99 THR A C 1
ATOM 833 O O . THR A 1 99 ? 8.308 -8.656 -1.508 1.00 89.31 99 THR A O 1
ATOM 836 N N . GLY A 1 100 ? 6.630 -7.578 -0.492 1.00 82.31 100 GLY A N 1
ATOM 837 C CA . GLY A 1 100 ? 7.408 -6.370 -0.223 1.00 82.31 100 GLY A CA 1
ATOM 838 C C . GLY A 1 100 ? 8.570 -6.608 0.743 1.00 82.31 100 GLY A C 1
ATOM 839 O O . GLY A 1 100 ? 9.661 -6.083 0.538 1.00 82.31 100 GLY A O 1
ATOM 840 N N . ASN A 1 101 ? 8.388 -7.449 1.770 1.00 80.50 101 ASN A N 1
ATOM 841 C CA . ASN A 1 101 ? 9.495 -7.858 2.640 1.00 80.50 101 ASN A CA 1
ATOM 842 C C . ASN A 1 101 ? 10.567 -8.632 1.865 1.00 80.50 101 ASN A C 1
ATOM 844 O O . ASN A 1 101 ? 11.752 -8.347 2.039 1.00 80.50 101 ASN A O 1
ATOM 848 N N . LYS A 1 102 ? 10.170 -9.570 0.991 1.00 82.81 102 LYS A N 1
ATOM 849 C CA . LYS A 1 102 ? 11.109 -10.293 0.120 1.00 82.81 102 LYS A CA 1
ATOM 850 C C . LYS A 1 102 ? 11.886 -9.311 -0.764 1.00 82.81 102 LYS A C 1
ATOM 852 O O . LYS A 1 102 ? 13.111 -9.370 -0.772 1.00 82.81 102 LYS A O 1
ATOM 857 N N . ALA A 1 103 ? 11.198 -8.369 -1.411 1.00 79.06 103 ALA A N 1
ATOM 858 C CA . ALA A 1 103 ? 11.814 -7.366 -2.281 1.00 79.06 103 ALA A CA 1
ATOM 859 C C . ALA A 1 103 ? 12.859 -6.519 -1.536 1.00 79.06 103 ALA A C 1
ATOM 861 O O . ALA A 1 103 ? 13.981 -6.344 -2.010 1.00 79.06 103 ALA A O 1
ATOM 862 N N . CYS A 1 104 ? 12.543 -6.063 -0.320 1.00 69.88 104 CYS A N 1
ATOM 863 C CA . CYS A 1 104 ? 13.478 -5.247 0.448 1.00 69.88 104 CYS A CA 1
ATOM 864 C C . CYS A 1 104 ? 14.705 -6.053 0.928 1.00 69.88 104 CYS A C 1
ATOM 866 O O . CYS A 1 104 ? 15.809 -5.515 0.953 1.00 69.88 104 CYS A O 1
ATOM 868 N N . HIS A 1 105 ? 14.560 -7.348 1.232 1.00 65.62 105 HIS A N 1
ATOM 869 C CA . HIS A 1 105 ? 15.695 -8.208 1.601 1.00 65.62 105 HIS A CA 1
ATOM 870 C C . HIS A 1 105 ? 16.545 -8.672 0.406 1.00 65.62 105 HIS A C 1
ATOM 872 O O . HIS A 1 105 ? 17.742 -8.918 0.578 1.00 65.62 105 HIS A O 1
ATOM 878 N N . CYS A 1 106 ? 15.980 -8.755 -0.804 1.00 59.59 106 CYS A N 1
ATOM 879 C CA . CYS A 1 106 ? 16.756 -8.986 -2.030 1.00 59.59 106 CYS A CA 1
ATOM 880 C C . CYS A 1 106 ? 17.751 -7.842 -2.306 1.00 59.59 106 CYS A C 1
ATOM 882 O O . CYS A 1 106 ? 18.817 -8.082 -2.874 1.00 59.59 106 CYS A O 1
ATOM 884 N N . ASN A 1 107 ? 17.455 -6.627 -1.831 1.00 52.81 107 ASN A N 1
ATOM 885 C CA . ASN A 1 107 ? 18.351 -5.472 -1.926 1.00 52.81 107 ASN A CA 1
ATOM 886 C C . ASN A 1 107 ? 19.451 -5.454 -0.847 1.00 52.81 107 ASN A C 1
ATOM 888 O O . ASN A 1 107 ? 20.533 -4.930 -1.092 1.00 52.81 107 ASN A O 1
ATOM 892 N N . GLU A 1 108 ? 19.213 -6.041 0.332 1.00 46.94 108 GLU A N 1
ATOM 893 C CA . GLU A 1 108 ? 20.157 -6.012 1.465 1.00 46.94 108 GLU A CA 1
ATOM 894 C C . GLU A 1 108 ? 21.300 -7.032 1.350 1.00 46.94 108 GLU A C 1
ATOM 896 O O . GLU A 1 108 ? 22.380 -6.812 1.894 1.00 46.94 108 GLU A O 1
ATOM 901 N N . LYS A 1 109 ? 21.093 -8.162 0.663 1.00 42.19 109 LYS A N 1
ATOM 902 C CA . LYS A 1 109 ? 22.061 -9.275 0.683 1.00 42.19 109 LYS A CA 1
ATOM 903 C C . LYS A 1 109 ? 23.319 -9.072 -0.160 1.00 42.19 109 LYS A C 1
ATOM 905 O O . LYS A 1 109 ? 24.137 -9.985 -0.213 1.00 42.19 109 LYS A O 1
ATOM 910 N N . GLY A 1 110 ? 23.489 -7.936 -0.835 1.00 39.75 110 GLY A N 1
ATOM 911 C CA . GLY A 1 110 ? 24.694 -7.684 -1.627 1.00 39.75 110 GLY A CA 1
ATOM 912 C C . GLY A 1 110 ? 24.981 -8.758 -2.685 1.00 39.75 110 GLY A C 1
ATOM 913 O O . GLY A 1 110 ? 26.115 -8.868 -3.144 1.00 39.75 110 GLY A O 1
ATOM 914 N N . VAL A 1 111 ? 23.980 -9.561 -3.083 1.00 40.44 111 VAL A N 1
ATOM 915 C CA . VAL A 1 111 ? 24.106 -10.516 -4.192 1.00 40.44 111 VAL A CA 1
ATOM 916 C C . VAL A 1 111 ? 23.901 -9.727 -5.481 1.00 40.44 111 VAL A C 1
ATOM 918 O O . VAL A 1 111 ? 22.870 -9.747 -6.159 1.00 40.44 111 VAL A O 1
ATOM 921 N N . HIS A 1 112 ? 24.911 -8.904 -5.709 1.00 46.22 112 HIS A N 1
ATOM 922 C CA . HIS A 1 112 ? 25.251 -8.265 -6.951 1.00 46.22 112 HIS A CA 1
ATOM 923 C C . HIS A 1 112 ? 25.993 -9.320 -7.754 1.00 46.22 112 HIS A C 1
ATOM 925 O O . HIS A 1 112 ? 26.999 -9.824 -7.266 1.00 46.22 112 HIS A O 1
ATOM 931 N N . LEU A 1 113 ? 25.466 -9.643 -8.933 1.00 37.97 113 LEU A N 1
ATOM 932 C CA . LEU A 1 113 ? 26.116 -10.240 -10.104 1.00 37.97 113 LEU A CA 1
ATOM 933 C C . LEU A 1 113 ? 25.182 -11.288 -10.738 1.00 37.97 113 LEU A C 1
ATOM 935 O O . LEU A 1 113 ? 24.821 -12.285 -10.121 1.00 37.97 113 LEU A O 1
ATOM 939 N N . LEU A 1 114 ? 24.868 -11.019 -12.007 1.00 37.56 114 LEU A N 1
ATOM 940 C CA . LEU A 1 114 ? 24.153 -11.827 -12.998 1.00 37.56 114 LEU A CA 1
ATOM 941 C C . LEU A 1 114 ? 22.626 -11.965 -12.871 1.00 37.56 114 LEU A C 1
ATOM 943 O O . LEU A 1 114 ? 22.058 -12.250 -11.822 1.00 37.56 114 LEU A O 1
ATOM 947 N N . ASN A 1 115 ? 21.986 -11.813 -14.032 1.00 42.62 115 ASN A N 1
ATOM 948 C CA . ASN A 1 115 ? 20.560 -11.955 -14.338 1.00 42.62 115 ASN A CA 1
ATOM 949 C C . ASN A 1 115 ? 19.997 -13.384 -14.125 1.00 42.62 115 ASN A C 1
ATOM 951 O O . ASN A 1 115 ? 18.919 -13.681 -14.622 1.00 42.62 115 ASN A O 1
ATOM 955 N N . ASP A 1 116 ? 20.697 -14.246 -13.379 1.00 41.78 116 ASP A N 1
ATOM 956 C CA . ASP A 1 116 ? 20.403 -15.681 -13.227 1.00 41.78 116 ASP A CA 1
ATOM 957 C C . ASP A 1 116 ? 20.055 -16.090 -11.782 1.00 41.78 116 ASP A C 1
ATOM 959 O O . ASP A 1 116 ? 20.008 -17.278 -11.457 1.00 41.78 116 ASP A O 1
ATOM 963 N N . LEU A 1 117 ? 19.798 -15.138 -10.876 1.00 48.66 117 LEU A N 1
ATOM 964 C CA . LEU A 1 117 ? 19.251 -15.484 -9.560 1.00 48.66 117 LEU A CA 1
ATOM 965 C C . LEU A 1 117 ? 17.751 -15.802 -9.691 1.00 48.66 117 LEU A C 1
ATOM 967 O O . LEU A 1 117 ? 16.990 -14.905 -10.056 1.00 48.66 117 LEU A O 1
ATOM 971 N N . PRO A 1 118 ? 17.289 -17.007 -9.308 1.00 50.81 118 PRO A N 1
ATOM 972 C CA . PRO A 1 118 ? 15.892 -17.446 -9.445 1.00 50.81 118 PRO A CA 1
ATOM 973 C C . PRO A 1 118 ? 14.889 -16.699 -8.539 1.00 50.81 118 PRO A C 1
ATOM 975 O O . PRO A 1 118 ? 13.735 -17.101 -8.434 1.00 50.81 118 PRO A O 1
ATOM 978 N N . ASP A 1 119 ? 15.319 -15.630 -7.862 1.00 57.00 119 ASP A N 1
ATOM 979 C CA . ASP A 1 119 ? 14.605 -14.990 -6.754 1.00 57.00 119 ASP A CA 1
ATOM 980 C C . ASP A 1 119 ? 14.392 -13.472 -6.901 1.00 57.00 119 ASP A C 1
ATOM 982 O O . ASP A 1 119 ? 13.853 -12.855 -5.976 1.00 57.00 119 ASP A O 1
ATOM 986 N N . ARG A 1 120 ? 14.797 -12.850 -8.021 1.00 67.69 120 ARG A N 1
ATOM 987 C CA . ARG A 1 120 ? 14.506 -11.425 -8.274 1.00 67.69 120 ARG A CA 1
ATOM 988 C C . ARG A 1 120 ? 13.124 -11.239 -8.886 1.00 67.69 120 ARG A C 1
ATOM 990 O O . ARG A 1 120 ? 12.700 -12.037 -9.716 1.00 67.69 120 ARG A O 1
ATOM 997 N N . PHE A 1 121 ? 12.457 -10.156 -8.494 1.00 79.31 121 PHE A N 1
ATOM 998 C CA . PHE A 1 121 ? 11.192 -9.775 -9.099 1.00 79.31 121 PHE A CA 1
ATOM 999 C C . PHE A 1 121 ? 11.417 -9.165 -10.482 1.00 79.31 121 PHE A C 1
ATOM 1001 O O . PHE A 1 121 ? 12.353 -8.400 -10.722 1.00 79.31 121 PHE A O 1
ATOM 1008 N N . THR A 1 122 ? 10.530 -9.518 -11.395 1.00 85.06 122 THR A N 1
ATOM 1009 C CA . THR A 1 122 ? 10.478 -9.036 -12.768 1.00 85.06 122 THR A CA 1
ATOM 1010 C C . THR A 1 122 ? 9.559 -7.815 -12.875 1.00 85.06 122 THR A C 1
ATOM 1012 O O . THR A 1 122 ? 8.751 -7.544 -11.977 1.00 85.06 122 THR A O 1
ATOM 1015 N N . PRO A 1 123 ? 9.622 -7.057 -13.985 1.00 85.62 123 PRO A N 1
ATOM 1016 C CA . PRO A 1 123 ? 8.634 -6.019 -14.252 1.00 85.62 123 PRO A CA 1
ATOM 1017 C C . PRO A 1 123 ? 7.190 -6.540 -14.201 1.00 85.62 123 PRO A C 1
ATOM 1019 O O . PRO A 1 123 ? 6.321 -5.821 -13.707 1.00 85.62 123 PRO A O 1
ATOM 1022 N N . ASP A 1 124 ? 6.944 -7.787 -14.607 1.00 89.12 124 ASP A N 1
ATOM 1023 C CA . ASP A 1 124 ? 5.616 -8.410 -14.558 1.00 89.12 124 ASP A CA 1
ATOM 1024 C C . ASP A 1 124 ? 5.121 -8.601 -13.118 1.00 89.12 124 ASP A C 1
ATOM 1026 O O . ASP A 1 124 ? 3.964 -8.299 -12.826 1.00 89.12 124 ASP A O 1
ATOM 1030 N N . ASP A 1 125 ? 6.000 -8.982 -12.185 1.00 91.00 125 ASP A N 1
ATOM 1031 C CA . ASP A 1 125 ? 5.650 -9.088 -10.761 1.00 91.00 125 ASP A CA 1
ATOM 1032 C C . ASP A 1 125 ? 5.243 -7.726 -10.177 1.00 91.00 125 ASP A C 1
ATOM 1034 O O . ASP A 1 125 ? 4.278 -7.604 -9.416 1.00 91.00 125 ASP A O 1
ATOM 1038 N N . SER A 1 126 ? 5.960 -6.662 -10.554 1.00 90.62 126 SER A N 1
ATOM 1039 C CA . SER A 1 126 ? 5.610 -5.304 -10.124 1.00 90.62 126 SER A CA 1
ATOM 1040 C C . SER A 1 126 ? 4.316 -4.793 -10.774 1.00 90.62 126 SER A C 1
ATOM 1042 O O . SER A 1 126 ? 3.538 -4.098 -10.119 1.00 90.62 126 SER A O 1
ATOM 1044 N N . LEU A 1 127 ? 4.030 -5.192 -12.018 1.00 94.06 127 LEU A N 1
ATOM 1045 C CA . LEU A 1 127 ? 2.764 -4.905 -12.694 1.00 94.06 127 LEU A CA 1
ATOM 1046 C C . LEU A 1 127 ? 1.591 -5.618 -12.006 1.00 94.06 127 LEU A C 1
ATOM 1048 O O . LEU A 1 127 ? 0.558 -4.994 -11.755 1.00 94.06 127 LEU A O 1
ATOM 1052 N N . GLU A 1 128 ? 1.758 -6.894 -11.649 1.00 95.38 128 GLU A N 1
ATOM 1053 C CA . GLU A 1 128 ? 0.778 -7.644 -10.857 1.00 95.38 128 GLU A CA 1
ATOM 1054 C C . GLU A 1 128 ? 0.529 -6.944 -9.511 1.00 95.38 128 GLU A C 1
ATOM 1056 O O . GLU A 1 128 ? -0.620 -6.765 -9.096 1.00 95.38 128 GLU A O 1
ATOM 1061 N N . GLY A 1 129 ? 1.595 -6.470 -8.859 1.00 96.38 129 GLY A N 1
ATOM 1062 C CA . GLY A 1 129 ? 1.509 -5.663 -7.645 1.00 96.38 129 GLY A CA 1
ATOM 1063 C C . GLY A 1 129 ? 0.644 -4.412 -7.822 1.00 96.38 129 GLY A C 1
ATOM 1064 O O . GLY A 1 129 ? -0.247 -4.166 -7.005 1.00 96.38 129 GLY A O 1
ATOM 1065 N N . LEU A 1 130 ? 0.846 -3.646 -8.898 1.00 97.25 130 LEU A N 1
ATOM 1066 C CA . LEU A 1 130 ? 0.044 -2.453 -9.196 1.00 97.25 130 LEU A CA 1
ATOM 1067 C C . LEU A 1 130 ? -1.434 -2.795 -9.437 1.00 97.25 130 LEU A C 1
ATOM 1069 O O . LEU A 1 130 ? -2.318 -2.106 -8.928 1.00 97.25 130 LEU A O 1
ATOM 1073 N N . GLN A 1 131 ? -1.726 -3.880 -10.153 1.00 97.19 131 GLN A N 1
ATOM 1074 C CA . GLN A 1 131 ? -3.103 -4.328 -10.388 1.00 97.19 131 GLN A CA 1
ATOM 1075 C C . GLN A 1 131 ? -3.806 -4.719 -9.082 1.00 97.19 131 GLN A C 1
ATOM 1077 O O . GLN A 1 131 ? -4.948 -4.313 -8.836 1.00 97.19 131 GLN A O 1
ATOM 1082 N N . LYS A 1 132 ? -3.113 -5.459 -8.207 1.00 97.88 132 LYS A N 1
ATOM 1083 C CA . LYS A 1 132 ? -3.616 -5.793 -6.867 1.00 97.88 132 LYS A CA 1
ATOM 1084 C C . LYS A 1 132 ? -3.819 -4.543 -6.014 1.00 97.88 132 LYS A C 1
ATOM 1086 O O . LYS A 1 132 ? -4.789 -4.472 -5.264 1.00 97.88 132 LYS A O 1
ATOM 1091 N N . ALA A 1 133 ? -2.941 -3.549 -6.132 1.00 97.75 133 ALA A N 1
ATOM 1092 C CA . ALA A 1 133 ? -3.046 -2.312 -5.369 1.00 97.75 133 ALA A CA 1
ATOM 1093 C C . ALA A 1 133 ? -4.246 -1.483 -5.836 1.00 97.75 133 ALA A C 1
ATOM 1095 O O . ALA A 1 133 ? -4.952 -0.913 -5.006 1.00 97.75 133 ALA A O 1
ATOM 1096 N N . GLN A 1 134 ? -4.531 -1.463 -7.143 1.00 97.31 134 GLN A N 1
ATOM 1097 C CA . GLN A 1 134 ? -5.721 -0.806 -7.682 1.00 97.31 134 GLN A CA 1
ATOM 1098 C C . GLN A 1 134 ? -6.999 -1.488 -7.182 1.00 97.31 134 GLN A C 1
ATOM 1100 O O . GLN A 1 134 ? -7.949 -0.813 -6.789 1.00 97.31 134 GLN A O 1
ATOM 1105 N N . GLU A 1 135 ? -7.019 -2.823 -7.159 1.00 96.81 135 GLU A N 1
ATOM 1106 C CA . GLU A 1 135 ? -8.122 -3.583 -6.568 1.00 96.81 135 GLU A CA 1
ATOM 1107 C C . GLU A 1 135 ? -8.329 -3.231 -5.094 1.00 96.81 135 GLU A C 1
ATOM 1109 O O . GLU A 1 135 ? -9.451 -2.942 -4.680 1.00 96.81 135 GLU A O 1
ATOM 1114 N N . LEU A 1 136 ? -7.246 -3.212 -4.322 1.00 97.38 136 LEU A N 1
ATOM 1115 C CA . LEU A 1 136 ? -7.281 -2.914 -2.899 1.00 97.38 136 LEU A CA 1
ATOM 1116 C C . LEU A 1 136 ? -7.729 -1.464 -2.623 1.00 97.38 136 LEU A C 1
ATOM 1118 O O . LEU A 1 136 ? -8.535 -1.225 -1.725 1.00 97.38 136 LEU A O 1
ATOM 1122 N N . GLY A 1 137 ? -7.270 -0.504 -3.428 1.00 97.06 137 GLY A N 1
ATOM 1123 C CA . GLY A 1 137 ? -7.701 0.892 -3.357 1.00 97.06 137 GLY A CA 1
ATOM 1124 C C . GLY A 1 137 ? -9.171 1.091 -3.741 1.00 97.06 137 GLY A C 1
ATOM 1125 O O . GLY A 1 137 ? -9.868 1.888 -3.118 1.00 97.06 137 GLY A O 1
ATOM 1126 N N . ALA A 1 138 ? -9.674 0.349 -4.730 1.00 96.69 138 ALA A N 1
ATOM 1127 C CA . ALA A 1 138 ? -11.087 0.394 -5.095 1.00 96.69 138 ALA A CA 1
ATOM 1128 C C . ALA A 1 138 ? -11.980 -0.199 -3.998 1.00 96.69 138 ALA A C 1
ATOM 1130 O O . ALA A 1 138 ? -13.002 0.398 -3.660 1.00 96.69 138 ALA A O 1
ATOM 1131 N N . TRP A 1 139 ? -11.564 -1.321 -3.402 1.00 97.00 139 TRP A N 1
ATOM 1132 C CA . TRP A 1 139 ? -12.251 -1.893 -2.243 1.00 97.00 139 TRP A CA 1
ATOM 1133 C C . TRP A 1 139 ? -12.308 -0.900 -1.077 1.00 97.00 139 TRP A C 1
ATOM 1135 O O . TRP A 1 139 ? -13.365 -0.738 -0.478 1.00 97.00 139 TRP A O 1
ATOM 1145 N N . TYR A 1 140 ? -11.216 -0.183 -0.788 1.00 96.25 140 TYR A N 1
ATOM 1146 C CA . TYR A 1 140 ? -11.197 0.833 0.271 1.00 96.25 140 TYR A CA 1
ATOM 1147 C C . TYR A 1 140 ? -12.294 1.887 0.082 1.00 96.25 140 TYR A C 1
ATOM 1149 O O . TYR A 1 140 ? -13.022 2.205 1.021 1.00 96.25 140 TYR A O 1
ATOM 1157 N N . ILE A 1 141 ? -12.460 2.398 -1.139 1.00 96.19 141 ILE A N 1
ATOM 1158 C CA . ILE A 1 141 ? -13.519 3.370 -1.427 1.00 96.19 141 ILE A CA 1
ATOM 1159 C C . ILE A 1 141 ? -14.894 2.737 -1.258 1.00 96.19 141 ILE A C 1
ATOM 1161 O O . ILE A 1 141 ? -15.756 3.345 -0.628 1.00 96.19 141 ILE A O 1
ATOM 1165 N N . GLN A 1 142 ? -15.093 1.517 -1.754 1.00 94.94 142 GLN A N 1
ATOM 1166 C CA . GLN A 1 142 ? -16.359 0.800 -1.595 1.00 94.94 142 GLN A CA 1
ATOM 1167 C C . GLN A 1 142 ? -16.729 0.578 -0.126 1.00 94.94 142 GLN A C 1
ATOM 1169 O O . GLN A 1 142 ? -17.884 0.763 0.255 1.00 94.94 142 GLN A O 1
ATOM 1174 N N . ALA A 1 143 ? -15.746 0.224 0.700 1.00 92.81 143 ALA A N 1
ATOM 1175 C CA . ALA A 1 143 ? -15.940 -0.088 2.107 1.00 92.81 143 ALA A CA 1
ATOM 1176 C C . ALA A 1 143 ? -16.116 1.158 2.988 1.00 92.81 143 ALA A C 1
ATOM 1178 O O . ALA A 1 143 ? -16.819 1.089 3.994 1.00 92.81 143 ALA A O 1
ATOM 1179 N N . CYS A 1 144 ? -15.468 2.280 2.655 1.00 91.06 144 CYS A N 1
ATOM 1180 C CA . CYS A 1 144 ? -15.392 3.440 3.550 1.00 91.06 144 CYS A CA 1
ATOM 1181 C C . CYS A 1 144 ? -16.112 4.696 3.049 1.00 91.06 144 CYS A C 1
ATOM 1183 O O . CYS A 1 144 ? -16.396 5.568 3.867 1.00 91.06 144 CYS A O 1
ATOM 1185 N N . HIS A 1 145 ? -16.392 4.808 1.747 1.00 91.62 145 HIS A N 1
ATOM 1186 C CA . HIS A 1 145 ? -16.846 6.066 1.138 1.00 91.62 145 HIS A CA 1
ATOM 1187 C C . HIS A 1 145 ? -18.079 5.905 0.245 1.00 91.62 145 HIS A C 1
ATOM 1189 O O . HIS A 1 145 ? -19.048 6.640 0.409 1.00 91.62 145 HIS A O 1
ATOM 1195 N N . SER A 1 146 ? -18.064 4.970 -0.708 1.00 91.94 146 SER A N 1
ATOM 1196 C CA . SER A 1 146 ? -19.164 4.773 -1.659 1.00 91.94 146 SER A CA 1
ATOM 1197 C C . SER A 1 146 ? -19.230 3.339 -2.172 1.00 91.94 146 SER A C 1
ATOM 1199 O O . SER A 1 146 ? -18.430 2.942 -3.018 1.00 91.94 146 SER A O 1
ATOM 1201 N N . GLN A 1 147 ? -20.231 2.582 -1.717 1.00 90.75 147 GLN A N 1
ATOM 1202 C CA . GLN A 1 147 ? -20.463 1.191 -2.134 1.00 90.75 147 GLN A CA 1
ATOM 1203 C C . GLN A 1 147 ? -20.715 1.045 -3.643 1.00 90.75 147 GLN A C 1
ATOM 1205 O O . GLN A 1 147 ? -20.399 0.008 -4.221 1.00 90.75 147 GLN A O 1
ATOM 1210 N N . GLU A 1 148 ? -21.243 2.086 -4.291 1.00 92.75 148 GLU A N 1
ATOM 1211 C CA . GLU A 1 148 ? -21.507 2.115 -5.735 1.00 92.75 148 GLU A CA 1
ATOM 1212 C C . GLU A 1 148 ? -20.257 2.434 -6.568 1.00 92.75 148 GLU A C 1
ATOM 1214 O O . GLU A 1 148 ? -20.317 2.450 -7.799 1.00 92.75 148 GLU A O 1
ATOM 1219 N N . PHE A 1 149 ? -19.114 2.704 -5.927 1.00 94.25 149 PHE A N 1
ATOM 1220 C CA . PHE A 1 149 ? -17.880 3.008 -6.636 1.00 94.25 149 PHE A CA 1
ATOM 1221 C C . PHE A 1 149 ? -17.492 1.866 -7.578 1.00 94.25 149 PHE A C 1
ATOM 1223 O O . PHE A 1 149 ? -17.329 0.714 -7.170 1.00 94.25 149 PHE A O 1
ATOM 1230 N N . VAL A 1 150 ? -17.291 2.198 -8.852 1.00 92.06 150 VAL A N 1
ATOM 1231 C CA . VAL A 1 150 ? -16.863 1.244 -9.875 1.00 92.06 150 VAL A CA 1
ATOM 1232 C C . VAL A 1 150 ? -15.354 1.346 -10.044 1.00 92.06 150 VAL A C 1
ATOM 1234 O O . VAL A 1 150 ? -14.831 2.398 -10.414 1.00 92.06 150 VAL A O 1
ATOM 1237 N N . LYS A 1 151 ? -14.652 0.231 -9.809 1.00 92.38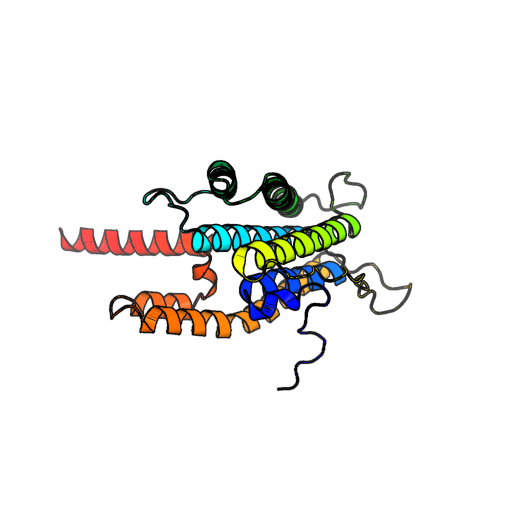 151 LYS A N 1
ATOM 1238 C CA . LYS A 1 151 ? -13.205 0.137 -10.025 1.00 92.38 151 LYS A CA 1
ATOM 1239 C C . LYS A 1 151 ? -12.856 0.541 -11.470 1.00 92.38 151 LYS A C 1
ATOM 1241 O O . LYS A 1 151 ? -13.370 -0.088 -12.398 1.00 92.38 151 LYS A O 1
ATOM 1246 N N . PRO A 1 152 ? -11.956 1.520 -11.681 1.00 90.94 152 PRO A N 1
ATOM 1247 C CA . PRO A 1 152 ? -11.472 1.857 -13.014 1.00 90.94 152 PRO A CA 1
ATOM 1248 C C . PRO A 1 152 ? -10.760 0.677 -13.682 1.00 90.94 152 PRO A C 1
ATOM 1250 O O . PRO A 1 152 ? -10.138 -0.151 -13.017 1.00 90.94 152 PRO A O 1
ATOM 1253 N N . VAL A 1 153 ? -10.808 0.612 -15.013 1.00 92.75 153 VAL A N 1
ATOM 1254 C CA . VAL A 1 153 ? -10.029 -0.375 -15.773 1.00 92.75 153 VAL A CA 1
ATOM 1255 C C . VAL A 1 153 ? -8.542 -0.045 -15.645 1.00 92.75 153 VAL A C 1
ATOM 1257 O O . VAL A 1 153 ? -8.144 1.101 -15.861 1.00 92.75 153 VAL A O 1
ATOM 1260 N N . PHE A 1 154 ? -7.728 -1.047 -15.314 1.00 93.88 154 PHE A N 1
ATOM 1261 C CA . PHE A 1 154 ? -6.277 -0.898 -15.269 1.00 93.88 154 PHE A CA 1
ATOM 1262 C C . PHE A 1 154 ? -5.729 -0.632 -16.675 1.00 93.88 154 PHE A C 1
ATOM 1264 O O . PHE A 1 154 ? -5.960 -1.405 -17.607 1.00 93.88 154 PHE A O 1
ATOM 1271 N N . LYS A 1 155 ? -4.995 0.465 -16.825 1.00 91.12 155 LYS A N 1
ATOM 1272 C CA . LYS A 1 155 ? -4.335 0.879 -18.057 1.00 91.12 155 LYS A CA 1
ATOM 1273 C C . LYS A 1 155 ? -2.869 0.436 -18.017 1.00 91.12 155 LYS A C 1
ATOM 1275 O O . LYS A 1 155 ? -2.181 0.739 -17.039 1.00 91.12 155 LYS A O 1
ATOM 1280 N N . PRO A 1 156 ? -2.375 -0.240 -19.069 1.00 83.62 156 PRO A N 1
ATOM 1281 C CA . PRO A 1 156 ? -0.964 -0.590 -19.178 1.00 83.62 156 PRO A CA 1
ATOM 1282 C C . PRO A 1 156 ? -0.076 0.652 -19.060 1.00 83.62 156 PRO A C 1
ATOM 1284 O O . PRO A 1 156 ? -0.372 1.690 -19.656 1.00 83.62 156 PRO A O 1
ATOM 1287 N N . LEU A 1 157 ? 1.010 0.540 -18.298 1.00 82.94 157 LEU A N 1
ATOM 1288 C CA . LEU A 1 157 ? 2.011 1.594 -18.176 1.00 82.94 157 LEU A CA 1
ATOM 1289 C C . LEU A 1 157 ? 3.093 1.364 -19.235 1.00 82.94 157 LEU A C 1
ATOM 1291 O O . LEU A 1 157 ? 3.721 0.308 -19.261 1.00 82.94 157 LEU A O 1
ATOM 1295 N N . SER A 1 158 ? 3.323 2.350 -20.103 1.00 71.81 158 SER A N 1
ATOM 1296 C CA . SER A 1 158 ? 4.487 2.331 -20.991 1.00 71.81 158 SER A CA 1
ATOM 1297 C C . SER A 1 158 ? 5.752 2.441 -20.144 1.00 71.81 158 SER A C 1
ATOM 1299 O O . SER A 1 158 ? 5.895 3.386 -19.367 1.00 71.81 158 SER A O 1
ATOM 1301 N N . GLN A 1 159 ? 6.668 1.486 -20.279 1.00 66.38 159 GLN A N 1
ATOM 1302 C CA . GLN A 1 159 ? 7.994 1.607 -19.679 1.00 66.38 159 GLN A CA 1
ATOM 1303 C C . GLN A 1 159 ? 8.750 2.721 -20.404 1.00 66.38 159 GLN A C 1
ATOM 1305 O O . GLN A 1 159 ? 8.761 2.765 -21.638 1.00 66.38 159 GLN A O 1
ATOM 1310 N N . ASN A 1 160 ? 9.372 3.626 -19.647 1.00 57.91 160 ASN A N 1
ATOM 1311 C CA . ASN A 1 160 ? 10.148 4.730 -20.202 1.00 57.91 160 ASN A CA 1
ATOM 1312 C C . ASN A 1 160 ? 11.501 4.205 -20.701 1.00 57.91 160 ASN A C 1
ATOM 1314 O O . ASN A 1 160 ? 12.556 4.546 -20.174 1.00 57.91 160 ASN A O 1
ATOM 1318 N N . ASN A 1 161 ? 11.478 3.393 -21.758 1.00 47.00 161 ASN A N 1
ATOM 1319 C CA . ASN A 1 161 ? 12.641 3.166 -22.603 1.00 47.00 161 ASN A CA 1
ATOM 1320 C C . ASN A 1 161 ? 12.817 4.418 -23.466 1.00 47.00 161 ASN A C 1
ATOM 1322 O O . ASN A 1 161 ? 12.492 4.438 -24.653 1.00 47.00 161 ASN A O 1
ATOM 1326 N N . SER A 1 162 ? 13.254 5.515 -22.848 1.00 37.38 162 SER A N 1
ATOM 1327 C CA . SER A 1 162 ? 13.605 6.731 -23.568 1.00 37.38 162 SER A CA 1
ATOM 1328 C C . SER A 1 162 ? 14.830 6.454 -24.445 1.00 37.38 162 SER A C 1
ATOM 1330 O O . SER A 1 162 ? 15.963 6.591 -23.993 1.00 37.38 162 SER A O 1
ATOM 1332 N N . GLY A 1 163 ? 14.574 6.079 -25.699 1.00 36.53 163 GLY A N 1
ATOM 1333 C CA . GLY A 1 163 ? 15.485 6.235 -26.828 1.00 36.53 163 GLY A CA 1
ATOM 1334 C C . GLY A 1 163 ? 16.505 5.116 -27.053 1.00 36.53 163 GLY A C 1
ATOM 1335 O O . GLY A 1 163 ? 17.390 4.875 -26.234 1.00 36.53 163 GLY A O 1
ATOM 1336 N N . SER A 1 164 ? 16.461 4.586 -28.281 1.00 35.28 164 SER A N 1
ATOM 1337 C CA . SER A 1 164 ? 17.501 3.815 -28.987 1.00 35.28 164 SER A CA 1
ATOM 1338 C C . SER A 1 164 ? 17.793 2.399 -28.479 1.00 35.28 164 SER A C 1
ATOM 1340 O O . SER A 1 164 ? 18.252 2.182 -27.365 1.00 35.28 164 SER A O 1
ATOM 1342 N N . THR A 1 165 ? 17.640 1.443 -29.395 1.00 40.12 165 THR A N 1
ATOM 1343 C CA . THR A 1 165 ? 18.087 0.038 -29.362 1.00 40.12 165 THR A CA 1
ATOM 1344 C C . THR A 1 165 ? 19.599 -0.169 -29.147 1.00 40.12 165 THR A C 1
ATOM 1346 O O . THR A 1 165 ? 20.062 -1.293 -29.279 1.00 40.12 165 THR A O 1
ATOM 1349 N N . ASP A 1 166 ? 20.347 0.875 -28.773 1.00 39.66 166 ASP A N 1
ATOM 1350 C CA . ASP A 1 166 ? 21.804 0.870 -28.573 1.00 39.66 166 ASP A CA 1
ATOM 1351 C C . ASP A 1 166 ? 22.250 1.384 -27.188 1.00 39.66 166 ASP A C 1
ATOM 1353 O O . ASP A 1 166 ? 23.449 1.450 -26.916 1.00 39.66 166 ASP A O 1
ATOM 1357 N N . ASN A 1 167 ? 21.330 1.740 -26.280 1.00 41.41 167 ASN A N 1
ATOM 1358 C CA . ASN A 1 167 ? 21.716 2.119 -24.917 1.00 41.41 167 ASN A CA 1
ATOM 1359 C C . ASN A 1 167 ? 21.769 0.884 -24.003 1.00 41.41 167 ASN A C 1
ATOM 1361 O O . ASN A 1 167 ? 20.772 0.162 -23.912 1.00 41.41 167 ASN A O 1
ATOM 1365 N N . PRO A 1 168 ? 22.884 0.637 -23.285 1.00 50.28 168 PRO A N 1
ATOM 1366 C CA . PRO A 1 168 ? 22.903 -0.388 -22.255 1.00 50.28 168 PRO A CA 1
ATOM 1367 C C . PRO A 1 168 ? 21.830 -0.062 -21.214 1.00 50.28 168 PRO A C 1
ATOM 1369 O O . PRO A 1 168 ? 21.635 1.097 -20.837 1.00 50.28 168 PRO A O 1
ATOM 1372 N N . GLN A 1 169 ? 21.129 -1.108 -20.781 1.00 54.38 169 GLN A N 1
ATOM 1373 C CA . GLN A 1 169 ? 20.158 -1.087 -19.690 1.00 54.38 169 GLN A CA 1
ATOM 1374 C C . GLN A 1 169 ? 20.688 -0.187 -18.555 1.00 54.38 169 GLN A C 1
ATOM 1376 O O . GLN A 1 169 ? 21.865 -0.323 -18.198 1.00 54.38 169 GLN A O 1
ATOM 1381 N N . PRO A 1 170 ? 19.890 0.769 -18.033 1.00 60.03 170 PRO A N 1
ATOM 1382 C CA . PRO A 1 170 ? 20.384 1.731 -17.054 1.00 60.03 170 PRO A CA 1
ATOM 1383 C C . PRO A 1 170 ? 21.038 0.985 -15.891 1.00 60.03 170 PRO A C 1
ATOM 1385 O O . PRO A 1 170 ? 20.490 0.000 -15.391 1.00 60.03 170 PRO A O 1
ATOM 1388 N N . SER A 1 171 ? 22.232 1.428 -15.487 1.00 68.31 171 SER A N 1
ATOM 1389 C CA . SER A 1 171 ? 22.947 0.785 -14.388 1.00 68.31 171 SER A CA 1
ATOM 1390 C C . SER A 1 171 ? 22.095 0.817 -13.116 1.00 68.31 171 SER A C 1
ATOM 1392 O O . SER A 1 171 ? 21.295 1.730 -12.897 1.00 68.31 171 SER A O 1
ATOM 1394 N N . LEU A 1 172 ? 22.277 -0.178 -12.248 1.00 63.69 172 LEU A N 1
ATOM 1395 C CA . LEU A 1 172 ? 21.547 -0.267 -10.981 1.00 63.69 172 LEU A CA 1
ATOM 1396 C C . LEU A 1 172 ? 21.707 1.004 -10.125 1.00 63.69 172 LEU A C 1
ATOM 1398 O O . LEU A 1 172 ? 20.760 1.442 -9.477 1.00 63.69 172 LEU A O 1
ATOM 1402 N N . GLU A 1 173 ? 22.891 1.618 -10.148 1.00 67.31 173 GLU A N 1
ATOM 1403 C CA . GLU A 1 173 ? 23.172 2.882 -9.458 1.00 67.31 173 GLU A CA 1
ATOM 1404 C C . GLU A 1 173 ? 22.337 4.042 -10.013 1.00 67.31 173 GLU A C 1
ATOM 1406 O O . GLU A 1 173 ? 21.789 4.832 -9.243 1.00 67.31 173 GLU A O 1
ATOM 1411 N N . GLU A 1 174 ? 22.177 4.116 -11.338 1.00 69.19 174 GLU A N 1
ATOM 1412 C CA . GLU A 1 174 ? 21.351 5.135 -11.986 1.00 69.19 174 GLU A CA 1
ATOM 1413 C C . GLU A 1 174 ? 19.866 4.943 -11.664 1.00 69.19 174 GLU A C 1
ATOM 1415 O O . GLU A 1 174 ? 19.165 5.914 -11.375 1.00 69.19 174 GLU A O 1
ATOM 1420 N N . LEU A 1 175 ? 19.389 3.695 -11.652 1.00 67.25 175 LEU A N 1
ATOM 1421 C CA . LEU A 1 175 ? 18.023 3.371 -11.238 1.00 67.25 175 LEU A CA 1
ATOM 1422 C C . LEU A 1 175 ? 17.771 3.773 -9.783 1.00 67.25 175 LEU A C 1
ATOM 1424 O O . LEU A 1 175 ? 16.796 4.469 -9.508 1.00 67.25 175 LEU A O 1
ATOM 1428 N N . ASN A 1 176 ? 18.673 3.419 -8.866 1.00 67.38 176 ASN A N 1
ATOM 1429 C CA . ASN A 1 176 ? 18.560 3.795 -7.456 1.00 67.38 176 ASN A CA 1
ATOM 1430 C C . ASN A 1 176 ? 18.557 5.316 -7.268 1.00 67.38 176 ASN A C 1
ATOM 1432 O O . ASN A 1 176 ? 17.748 5.839 -6.502 1.00 67.38 176 ASN A O 1
ATOM 1436 N N . ARG A 1 177 ? 19.406 6.044 -8.004 1.00 71.44 177 ARG A N 1
ATOM 1437 C CA . ARG A 1 177 ? 19.424 7.511 -7.979 1.00 71.44 177 ARG A CA 1
ATOM 1438 C C . ARG A 1 177 ? 18.094 8.100 -8.449 1.00 71.44 177 ARG A C 1
ATOM 1440 O O . ARG A 1 177 ? 17.575 9.013 -7.812 1.00 71.44 177 ARG A O 1
ATOM 1447 N N . ARG A 1 178 ? 17.521 7.574 -9.536 1.00 70.88 178 ARG A N 1
ATOM 1448 C CA . ARG A 1 178 ? 16.217 8.024 -10.053 1.00 70.88 178 ARG A CA 1
ATOM 1449 C C . ARG A 1 178 ? 15.079 7.716 -9.085 1.00 70.88 178 ARG A C 1
ATOM 1451 O O . ARG A 1 178 ? 14.225 8.572 -8.882 1.00 70.88 178 ARG A O 1
ATOM 1458 N N . VAL A 1 179 ? 15.088 6.541 -8.451 1.00 67.56 179 VAL A N 1
ATOM 1459 C CA . VAL A 1 179 ? 14.119 6.186 -7.400 1.00 67.56 179 VAL A CA 1
ATOM 1460 C C . VAL A 1 179 ? 14.207 7.178 -6.238 1.00 67.56 179 VAL A C 1
ATOM 1462 O O . VAL A 1 179 ? 13.193 7.764 -5.873 1.00 67.56 179 VAL A O 1
ATOM 1465 N N . GLN A 1 180 ? 15.410 7.469 -5.737 1.00 69.62 180 GLN A N 1
ATOM 1466 C CA . GLN A 1 180 ? 15.607 8.453 -4.663 1.00 69.62 180 GLN A CA 1
ATOM 1467 C C . GLN A 1 180 ? 15.152 9.866 -5.059 1.00 69.62 180 GLN A C 1
ATOM 1469 O O . GLN A 1 180 ? 14.575 10.587 -4.248 1.00 69.62 180 GLN A O 1
ATOM 1474 N N . GLN A 1 181 ? 15.384 10.280 -6.308 1.00 74.75 181 GLN A N 1
ATOM 1475 C CA . GLN A 1 181 ? 14.914 11.573 -6.814 1.00 74.75 181 GLN A CA 1
ATOM 1476 C C . GLN A 1 181 ? 13.385 11.643 -6.890 1.00 74.75 181 GLN A C 1
ATOM 1478 O O . GLN A 1 181 ? 12.804 12.664 -6.521 1.00 74.75 181 GLN A O 1
ATOM 1483 N N . LEU A 1 182 ? 12.728 10.566 -7.331 1.00 70.62 182 LEU A N 1
ATOM 1484 C CA . LEU A 1 182 ? 11.269 10.471 -7.337 1.00 70.62 182 LEU A CA 1
ATOM 1485 C C . LEU A 1 182 ? 10.704 10.518 -5.916 1.00 70.62 182 LEU A C 1
ATOM 1487 O O . LEU A 1 182 ? 9.778 11.282 -5.654 1.00 70.62 182 LEU A O 1
ATOM 1491 N N . GLU A 1 183 ? 11.291 9.761 -4.990 1.00 67.06 183 GLU A N 1
ATOM 1492 C CA . GLU A 1 183 ? 10.931 9.789 -3.571 1.00 67.06 183 GLU A CA 1
ATOM 1493 C C . GLU A 1 183 ? 11.078 11.197 -2.985 1.00 67.06 183 GLU A C 1
ATOM 1495 O O . GLU A 1 183 ? 10.155 11.699 -2.345 1.00 67.06 183 GLU A O 1
ATOM 1500 N N . ALA A 1 184 ? 12.189 11.888 -3.251 1.00 71.06 184 ALA A N 1
ATOM 1501 C CA . ALA A 1 184 ? 12.416 13.262 -2.804 1.00 71.06 184 ALA A CA 1
ATOM 1502 C C . ALA A 1 184 ? 11.407 14.258 -3.413 1.00 71.06 184 ALA A C 1
ATOM 1504 O O . ALA A 1 184 ? 10.895 15.139 -2.723 1.00 71.06 184 ALA A O 1
ATOM 1505 N N . SER A 1 185 ? 11.084 14.106 -4.698 1.00 72.62 185 SER A N 1
ATOM 1506 C CA . SER A 1 185 ? 10.134 14.974 -5.400 1.00 72.62 185 SER A CA 1
ATOM 1507 C C . SER A 1 185 ? 8.702 14.803 -4.879 1.00 72.62 185 SER A C 1
ATOM 1509 O O . SER A 1 185 ? 8.043 15.789 -4.541 1.00 72.62 185 SER A O 1
ATOM 1511 N N . LEU A 1 186 ? 8.228 13.561 -4.741 1.00 67.88 186 LEU A N 1
ATOM 1512 C CA . LEU A 1 186 ? 6.873 13.280 -4.258 1.00 67.88 186 LEU A CA 1
ATOM 1513 C C . LEU A 1 186 ? 6.739 13.477 -2.743 1.00 67.88 186 LEU A C 1
ATOM 1515 O O . LEU A 1 186 ? 5.677 13.849 -2.249 1.00 67.88 186 LEU A O 1
ATOM 1519 N N . SER A 1 187 ? 7.815 13.290 -1.979 1.00 66.31 187 SER A N 1
ATOM 1520 C CA . SER A 1 187 ? 7.810 13.642 -0.557 1.00 66.31 187 SER A CA 1
ATOM 1521 C C . SER A 1 187 ? 7.669 15.157 -0.358 1.00 66.31 187 SER A C 1
ATOM 1523 O O . SER A 1 187 ? 6.891 15.609 0.489 1.00 66.31 187 SER A O 1
ATOM 1525 N N . ALA A 1 188 ? 8.325 15.971 -1.187 1.00 67.44 188 ALA A N 1
ATOM 1526 C CA . ALA A 1 188 ? 8.145 17.419 -1.155 1.00 67.44 188 ALA A CA 1
ATOM 1527 C C . ALA A 1 188 ? 6.695 17.848 -1.462 1.00 67.44 188 ALA A C 1
ATOM 1529 O O . ALA A 1 188 ? 6.201 18.782 -0.826 1.00 67.44 188 ALA A O 1
ATOM 1530 N N . SER A 1 189 ? 5.989 17.161 -2.370 1.00 65.50 189 SER A N 1
ATOM 1531 C CA . SER A 1 189 ? 4.589 17.473 -2.713 1.00 65.50 189 SER A CA 1
ATOM 1532 C C . SER A 1 189 ? 3.576 17.026 -1.647 1.00 65.50 189 SER A C 1
ATOM 1534 O O . SER A 1 189 ? 2.529 17.652 -1.482 1.00 65.50 189 SER A O 1
ATOM 1536 N N . LEU A 1 190 ? 3.907 15.997 -0.865 1.00 62.19 190 LEU A N 1
ATOM 1537 C CA . LEU A 1 190 ? 3.115 15.508 0.268 1.00 62.19 190 LEU A CA 1
ATOM 1538 C C . LEU A 1 190 ? 3.174 16.410 1.504 1.00 62.19 190 LEU A C 1
ATOM 1540 O O . LEU A 1 190 ? 2.198 16.512 2.252 1.00 62.19 190 LEU A O 1
ATOM 1544 N N . ARG A 1 191 ? 4.305 17.084 1.727 1.00 58.81 191 ARG A N 1
ATOM 1545 C CA . ARG A 1 191 ? 4.550 17.896 2.927 1.00 58.81 191 ARG A CA 1
ATOM 1546 C C . ARG A 1 191 ? 3.469 18.961 3.194 1.00 58.81 191 ARG A C 1
ATOM 1548 O O . ARG A 1 191 ? 2.982 18.996 4.322 1.00 58.81 191 ARG A O 1
ATOM 1555 N N . PRO A 1 192 ? 3.026 19.784 2.223 1.00 62.91 192 PRO A N 1
ATOM 1556 C CA . PRO A 1 192 ? 1.956 20.761 2.447 1.00 62.91 192 PRO A CA 1
ATOM 1557 C C . PRO A 1 192 ? 0.622 20.133 2.870 1.00 62.91 192 PRO A C 1
ATOM 1559 O O . PRO A 1 192 ? -0.103 20.715 3.673 1.00 62.91 192 PRO A O 1
ATOM 1562 N N . TYR A 1 193 ? 0.299 18.943 2.354 1.00 58.22 193 TYR A N 1
ATOM 1563 C CA . TYR A 1 193 ? -0.929 18.235 2.716 1.00 58.22 193 TYR A CA 1
ATOM 1564 C C . TYR A 1 193 ? -0.887 17.744 4.166 1.00 58.22 193 TYR A C 1
ATOM 1566 O O . TYR A 1 193 ? -1.843 17.940 4.914 1.00 58.22 193 TYR A O 1
ATOM 1574 N N . LEU A 1 194 ? 0.239 17.152 4.576 1.00 56.56 194 LEU A N 1
ATOM 1575 C CA . LEU A 1 194 ? 0.431 16.672 5.946 1.00 56.56 194 LEU A CA 1
ATOM 1576 C C . LEU A 1 194 ? 0.409 17.825 6.950 1.00 56.56 194 LEU A C 1
ATOM 1578 O O . LEU A 1 194 ? -0.283 17.732 7.959 1.00 56.56 194 LEU A O 1
ATOM 1582 N N . LEU A 1 195 ? 1.085 18.935 6.638 1.00 54.78 195 LEU A N 1
ATOM 1583 C CA . LEU A 1 195 ? 1.047 20.150 7.456 1.00 54.78 195 LEU A CA 1
ATOM 1584 C C . LEU A 1 195 ? -0.385 20.660 7.649 1.00 54.78 195 LEU A C 1
ATOM 1586 O O . LEU A 1 195 ? -0.787 20.932 8.773 1.00 54.78 195 LEU A O 1
ATOM 1590 N N . ARG A 1 196 ? -1.184 20.697 6.577 1.00 57.06 196 ARG A N 1
ATOM 1591 C CA . ARG A 1 196 ? -2.582 21.137 6.641 1.00 57.06 196 ARG A CA 1
ATOM 1592 C C . ARG A 1 196 ? -3.465 20.210 7.480 1.00 57.06 196 ARG A C 1
ATOM 1594 O O . ARG A 1 196 ? -4.353 20.691 8.177 1.00 57.06 196 ARG A O 1
ATOM 1601 N N . GLN A 1 197 ? -3.253 18.895 7.412 1.00 49.19 197 GLN A N 1
ATOM 1602 C CA . GLN A 1 197 ? -3.991 17.948 8.254 1.00 49.19 197 GLN A CA 1
ATOM 1603 C C . GLN A 1 197 ? -3.590 18.038 9.726 1.00 49.19 197 GLN A C 1
ATOM 1605 O O . GLN A 1 197 ? -4.454 17.928 10.593 1.00 49.19 197 GLN A O 1
ATOM 1610 N N . ILE A 1 198 ? -2.305 18.273 10.004 1.00 49.44 198 ILE A N 1
ATOM 1611 C CA . ILE A 1 198 ? -1.826 18.553 11.357 1.00 49.44 198 ILE A CA 1
ATOM 1612 C C . ILE A 1 198 ? -2.505 19.820 11.869 1.00 49.44 198 ILE A C 1
ATOM 1614 O O . ILE A 1 198 ? -3.181 19.746 12.886 1.00 49.44 198 ILE A O 1
ATOM 1618 N N . ASP A 1 199 ? -2.432 20.938 11.144 1.00 43.22 199 ASP A N 1
ATOM 1619 C CA . ASP A 1 199 ? -3.055 22.199 11.566 1.00 43.22 199 ASP A CA 1
ATOM 1620 C C . ASP A 1 199 ? -4.566 22.032 11.852 1.00 43.22 199 ASP A C 1
ATOM 1622 O O . ASP A 1 199 ? -5.042 22.495 12.886 1.00 43.22 199 ASP A O 1
ATOM 1626 N N . PHE A 1 200 ? -5.299 21.267 11.030 1.00 43.28 200 PHE A N 1
ATOM 1627 C CA . PHE A 1 200 ? -6.721 20.959 11.259 1.00 43.28 200 PHE A CA 1
ATOM 1628 C C . PHE A 1 200 ? -6.974 20.089 12.506 1.00 43.28 200 PHE A C 1
ATOM 1630 O O . PHE A 1 200 ? -7.924 20.324 13.249 1.00 43.28 200 PHE A O 1
ATOM 1637 N N . ALA A 1 201 ? -6.131 19.084 12.761 1.00 35.75 201 ALA A N 1
ATOM 1638 C CA . ALA A 1 201 ? -6.226 18.251 13.961 1.00 35.75 201 ALA A CA 1
ATOM 1639 C C . ALA A 1 201 ? -5.838 19.020 15.242 1.00 35.75 201 ALA A C 1
ATOM 1641 O O . ALA A 1 201 ? -6.360 18.728 16.318 1.00 35.75 201 ALA A O 1
ATOM 1642 N N . VAL A 1 202 ? -4.942 20.008 15.125 1.00 37.16 202 VAL A N 1
ATOM 1643 C CA . VAL A 1 202 ? -4.459 20.851 16.229 1.00 37.16 202 VAL A CA 1
ATOM 1644 C C . VAL A 1 202 ? -5.440 21.974 16.575 1.00 37.16 202 VAL A C 1
ATOM 1646 O O . VAL A 1 202 ? -5.629 22.257 17.753 1.00 37.16 202 VAL A O 1
ATOM 1649 N N . GLU A 1 203 ? -6.144 22.567 15.607 1.00 44.09 203 GLU A N 1
ATOM 1650 C CA . GLU A 1 203 ? -7.215 23.542 15.892 1.00 44.09 203 GLU A CA 1
ATOM 1651 C C . GLU A 1 203 ? -8.355 22.945 16.750 1.00 44.09 203 GLU A C 1
ATOM 1653 O O . GLU A 1 203 ? -9.078 23.683 17.420 1.00 44.09 203 GLU A O 1
ATOM 1658 N N . GLY A 1 204 ? -8.478 21.611 16.800 1.00 39.28 204 GLY A N 1
ATOM 1659 C CA . GLY A 1 204 ? -9.418 20.889 17.663 1.00 39.28 204 GLY A CA 1
ATOM 1660 C C . GLY A 1 204 ? -8.906 20.506 19.063 1.00 39.28 204 GLY A C 1
ATOM 1661 O O . GLY A 1 204 ? -9.717 20.092 19.893 1.00 39.28 204 GLY A O 1
ATOM 1662 N N . LEU A 1 205 ? -7.603 20.613 19.366 1.00 36.66 205 LEU A N 1
ATOM 1663 C CA . LEU A 1 205 ? -7.002 20.128 20.623 1.00 36.66 205 LEU A CA 1
ATOM 1664 C C . LEU A 1 205 ? -5.948 21.117 21.162 1.00 36.66 205 LEU A C 1
ATOM 1666 O O . LEU A 1 205 ? -4.940 21.386 20.522 1.00 36.66 205 LEU A O 1
ATOM 1670 N N . GLY A 1 206 ? -6.195 21.658 22.362 1.00 39.47 206 GLY A N 1
ATOM 1671 C CA . GLY A 1 206 ? -5.459 22.785 22.955 1.00 39.47 206 GLY A CA 1
ATOM 1672 C C . GLY A 1 206 ? -3.953 22.606 23.242 1.00 39.47 206 GLY A C 1
ATOM 1673 O O . GLY A 1 206 ? -3.350 21.562 23.025 1.00 39.47 206 GLY A O 1
ATOM 1674 N N . THR A 1 207 ? -3.379 23.680 23.797 1.00 40.28 207 THR A N 1
ATOM 1675 C CA . THR A 1 207 ? -1.968 24.126 23.944 1.00 40.28 207 THR A CA 1
ATOM 1676 C C . THR A 1 207 ? -0.830 23.131 24.252 1.00 40.28 207 THR A C 1
ATOM 1678 O O . THR A 1 207 ? 0.330 23.523 24.152 1.00 40.28 207 THR A O 1
ATOM 1681 N N . GLY A 1 208 ? -1.084 21.857 24.558 1.00 39.69 208 GLY A N 1
ATOM 1682 C CA . GLY A 1 208 ? -0.035 20.837 24.756 1.00 39.69 208 GLY A CA 1
ATOM 1683 C C . GLY A 1 208 ? 0.634 20.337 23.464 1.00 39.69 208 GLY A C 1
ATOM 1684 O O . GLY A 1 208 ? 1.553 19.522 23.519 1.00 39.69 208 GLY A O 1
ATOM 1685 N N . VAL A 1 20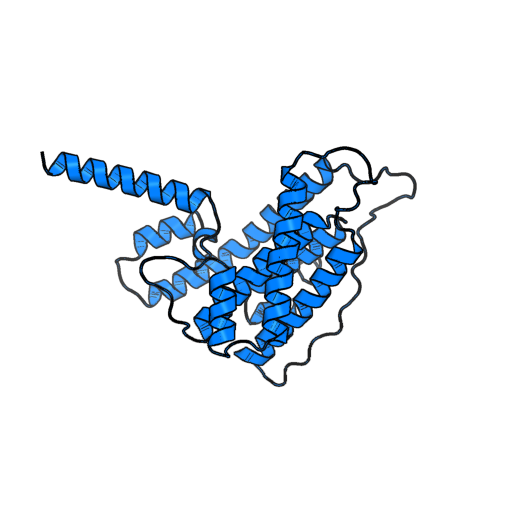9 ? 0.169 20.806 22.302 1.00 49.38 209 VAL A N 1
ATOM 1686 C CA . VAL A 1 209 ? 0.477 20.261 20.971 1.00 49.38 209 VAL A CA 1
ATOM 1687 C C . VAL A 1 209 ? 1.633 20.985 20.252 1.00 49.38 209 VAL A C 1
ATOM 1689 O O . VAL A 1 209 ? 2.201 20.433 19.309 1.00 49.38 209 VAL A O 1
ATOM 1692 N N . GLU A 1 210 ? 2.088 22.154 20.718 1.00 49.25 210 GLU A N 1
ATOM 1693 C CA . GLU A 1 210 ? 3.050 22.975 19.953 1.00 49.25 210 GLU A CA 1
ATOM 1694 C C . GLU A 1 210 ? 4.453 22.370 19.806 1.00 49.25 210 GLU A C 1
ATOM 1696 O O . GLU A 1 210 ? 5.092 22.523 18.764 1.00 49.25 210 GLU A O 1
ATOM 1701 N N . THR A 1 211 ? 4.920 21.587 20.777 1.00 49.44 211 THR A N 1
ATOM 1702 C CA . THR A 1 211 ? 6.206 20.877 20.668 1.00 49.44 211 THR A CA 1
ATOM 1703 C C . THR A 1 211 ? 6.131 19.707 19.679 1.00 49.44 211 THR A C 1
ATOM 1705 O O . THR A 1 211 ? 7.100 19.419 18.973 1.00 49.44 211 THR A O 1
ATOM 1708 N N . GLY A 1 212 ? 4.969 19.048 19.591 1.00 48.88 212 GLY A N 1
ATOM 1709 C CA . GLY A 1 212 ? 4.680 18.023 18.583 1.00 48.88 212 GLY A CA 1
ATOM 1710 C C . GLY A 1 212 ? 4.481 18.623 17.190 1.00 48.88 212 GLY A C 1
ATOM 1711 O O . GLY A 1 212 ? 4.945 18.054 16.204 1.00 48.88 212 GLY A O 1
ATOM 1712 N N . LYS A 1 213 ? 3.882 19.816 17.115 1.00 52.22 213 LYS A N 1
ATOM 1713 C CA . LYS A 1 213 ? 3.707 20.601 15.889 1.00 52.22 213 LYS A CA 1
ATOM 1714 C C . LYS A 1 213 ? 5.038 20.982 15.260 1.00 52.22 213 LYS A C 1
ATOM 1716 O O . LYS A 1 213 ? 5.217 20.742 14.073 1.00 52.22 213 LYS A O 1
ATOM 1721 N N . GLU A 1 214 ? 5.992 21.516 16.019 1.00 54.59 214 GLU A N 1
ATOM 1722 C CA . GLU A 1 214 ? 7.309 21.846 15.453 1.00 54.59 214 GLU A CA 1
ATOM 1723 C C . GLU A 1 214 ? 8.087 20.591 15.017 1.00 54.59 214 GLU A C 1
ATOM 1725 O O . GLU A 1 214 ? 8.737 20.581 13.965 1.00 54.59 214 GLU A O 1
ATOM 1730 N N . HIS A 1 215 ? 7.947 19.482 15.753 1.00 54.91 215 HIS A N 1
ATOM 1731 C CA . HIS A 1 215 ? 8.541 18.202 15.368 1.00 54.91 215 HIS A CA 1
ATOM 1732 C C . HIS A 1 215 ? 7.953 17.648 14.062 1.00 54.91 215 HIS A C 1
ATOM 1734 O O . HIS A 1 215 ? 8.722 17.296 13.170 1.00 54.91 215 HIS A O 1
ATOM 1740 N N . LEU A 1 216 ? 6.625 17.645 13.904 1.00 50.97 216 LEU A N 1
ATOM 1741 C CA . LEU A 1 216 ? 5.956 17.201 12.678 1.00 50.97 216 LEU A CA 1
ATOM 1742 C C . LEU A 1 216 ? 6.107 18.202 11.520 1.00 50.97 216 LEU A C 1
ATOM 1744 O O . LEU A 1 216 ? 6.132 17.801 10.361 1.00 50.97 216 LEU A O 1
ATOM 1748 N N . LYS A 1 217 ? 6.289 19.501 11.786 1.00 58.38 217 LYS A N 1
ATOM 1749 C CA . LYS A 1 217 ? 6.660 20.477 10.745 1.00 58.38 217 LYS A CA 1
ATOM 1750 C C . LYS A 1 217 ? 8.040 20.204 10.156 1.00 58.38 217 LYS A C 1
ATOM 1752 O O . LYS A 1 217 ? 8.268 20.395 8.952 1.00 58.38 217 LYS A O 1
ATOM 1757 N N . THR A 1 218 ? 8.953 19.757 11.013 1.00 54.09 218 THR A N 1
ATOM 1758 C CA . THR A 1 218 ? 10.320 19.391 10.641 1.00 54.09 218 THR A CA 1
ATOM 1759 C C . THR A 1 218 ? 10.362 17.995 10.012 1.00 54.09 218 THR A C 1
ATOM 1761 O O . THR A 1 218 ? 11.046 17.807 9.011 1.00 54.09 218 THR A O 1
ATOM 1764 N N . ASN A 1 219 ? 9.571 17.051 10.534 1.00 49.75 219 ASN A N 1
ATOM 1765 C CA . ASN A 1 219 ? 9.513 15.649 10.112 1.00 49.75 219 ASN A CA 1
ATOM 1766 C C . ASN A 1 219 ? 8.053 15.187 9.917 1.00 49.75 219 ASN A C 1
ATOM 1768 O O . ASN A 1 219 ? 7.519 14.429 10.728 1.00 49.75 219 ASN A O 1
ATOM 1772 N N . PRO A 1 220 ? 7.381 15.612 8.831 1.00 45.38 220 PRO A N 1
ATOM 1773 C CA . PRO A 1 220 ? 5.953 15.335 8.615 1.00 45.38 220 PRO A CA 1
ATOM 1774 C C . PRO A 1 220 ? 5.643 13.843 8.452 1.00 45.38 220 PRO A C 1
ATOM 1776 O O . PRO A 1 220 ? 4.510 13.418 8.646 1.00 45.38 220 PRO A O 1
ATOM 1779 N N . TRP A 1 221 ? 6.658 13.037 8.149 1.00 45.28 221 TRP A N 1
ATOM 1780 C CA . TRP A 1 221 ? 6.591 11.584 7.979 1.00 45.28 221 TRP A CA 1
ATOM 1781 C C . TRP A 1 221 ? 6.425 10.809 9.285 1.00 45.28 221 TRP A C 1
ATOM 1783 O O . TRP A 1 221 ? 5.936 9.678 9.271 1.00 45.28 221 TRP A O 1
ATOM 1793 N N . ASP A 1 222 ? 6.778 11.418 10.418 1.00 52.19 222 ASP A N 1
ATOM 1794 C CA . ASP A 1 222 ? 6.671 10.775 11.729 1.00 52.19 222 ASP A CA 1
ATOM 1795 C C . ASP A 1 222 ? 5.206 10.550 12.150 1.00 52.19 222 ASP A C 1
ATOM 1797 O O . ASP A 1 222 ? 4.936 9.705 13.003 1.00 52.19 222 ASP A O 1
ATOM 1801 N N . ILE A 1 223 ? 4.244 11.184 11.464 1.00 45.12 223 ILE A N 1
ATOM 1802 C CA . ILE A 1 223 ? 2.803 10.941 11.634 1.00 45.12 223 ILE A CA 1
ATOM 1803 C C . ILE A 1 223 ? 2.387 9.501 11.286 1.00 45.12 223 ILE A C 1
ATOM 1805 O O . ILE A 1 223 ? 1.441 8.972 11.865 1.00 45.12 223 ILE A O 1
ATOM 1809 N N . PHE A 1 224 ? 3.118 8.829 10.388 1.00 41.91 224 PHE A N 1
ATOM 1810 C CA . PHE A 1 224 ? 2.854 7.438 9.992 1.00 41.91 224 PHE A CA 1
ATOM 1811 C C . PHE A 1 224 ? 3.689 6.427 10.798 1.00 41.91 224 PHE A C 1
ATOM 1813 O O . PHE A 1 224 ? 3.515 5.209 10.695 1.00 41.91 224 PHE A O 1
ATOM 1820 N N . GLY A 1 225 ? 4.579 6.919 11.665 1.00 40.56 225 GLY A N 1
ATOM 1821 C CA . GLY A 1 225 ? 5.397 6.106 12.557 1.00 40.56 225 GLY A CA 1
ATOM 1822 C C . GLY A 1 225 ? 6.312 5.118 11.831 1.00 40.56 225 GLY A C 1
ATOM 1823 O O . GLY A 1 225 ? 6.515 4.016 12.346 1.00 40.56 225 GLY A O 1
ATOM 1824 N N . ALA A 1 226 ? 6.828 5.502 10.662 1.00 40.66 226 ALA A N 1
ATOM 1825 C CA . ALA A 1 226 ? 7.716 4.708 9.824 1.00 40.66 226 ALA A CA 1
ATOM 1826 C C . ALA A 1 226 ? 9.021 5.468 9.534 1.00 40.66 226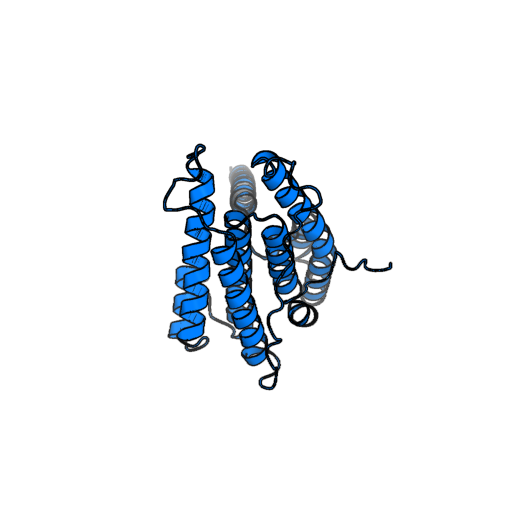 ALA A C 1
ATOM 1828 O O . ALA A 1 226 ? 9.287 5.888 8.416 1.00 40.66 226 ALA A O 1
ATOM 1829 N N . SER A 1 227 ? 9.880 5.619 10.540 1.00 40.62 227 SER A N 1
ATOM 1830 C CA . SER A 1 227 ? 11.318 5.709 10.286 1.00 40.62 227 SER A CA 1
ATOM 1831 C C . SER A 1 227 ? 12.081 5.115 11.473 1.00 40.62 227 SER A C 1
ATOM 1833 O O . SER A 1 227 ? 11.757 5.372 12.633 1.00 40.62 227 SER A O 1
ATOM 1835 N N . LYS A 1 228 ? 13.117 4.307 11.202 1.00 37.38 228 LYS A N 1
ATOM 1836 C CA . LYS A 1 228 ? 14.083 3.869 12.232 1.00 37.38 228 LYS A CA 1
ATOM 1837 C C . LYS A 1 228 ? 14.747 5.078 12.923 1.00 37.38 228 LYS A C 1
ATOM 1839 O O . LYS A 1 228 ? 15.179 4.967 14.069 1.00 37.38 228 LYS A O 1
ATOM 1844 N N . ALA A 1 229 ? 14.768 6.235 12.254 1.00 35.53 229 ALA A N 1
ATOM 1845 C CA . ALA A 1 229 ? 15.214 7.510 12.805 1.00 35.53 229 ALA A CA 1
ATOM 1846 C C . ALA A 1 229 ? 14.272 8.048 13.899 1.00 35.53 229 ALA A C 1
ATOM 1848 O O . ALA A 1 229 ? 14.766 8.562 14.895 1.00 35.53 229 ALA A O 1
ATOM 1849 N N . SER A 1 230 ? 12.954 7.849 13.790 1.00 36.41 230 SER A N 1
ATOM 1850 C CA . SER A 1 230 ? 11.969 8.259 14.804 1.00 36.41 230 SER A CA 1
ATOM 1851 C C . SER A 1 230 ? 12.092 7.431 16.087 1.00 36.41 230 SER A C 1
ATOM 1853 O O . SER A 1 230 ? 12.171 7.983 17.183 1.00 36.41 230 SER A O 1
ATOM 1855 N N . SER A 1 231 ? 12.260 6.105 15.979 1.00 37.62 231 SER A N 1
ATOM 1856 C CA . SER A 1 231 ? 12.528 5.272 17.162 1.00 37.62 231 SER A CA 1
ATOM 1857 C C . SER A 1 231 ? 13.864 5.614 17.828 1.00 37.62 231 SER A C 1
ATOM 1859 O O . SER A 1 231 ? 13.948 5.612 19.053 1.00 37.62 231 SER A O 1
ATOM 1861 N N . ALA A 1 232 ? 14.903 5.939 17.053 1.00 36.34 232 ALA A N 1
ATOM 1862 C CA . ALA A 1 232 ? 16.205 6.315 17.600 1.00 36.34 232 ALA A CA 1
ATOM 1863 C C . ALA A 1 232 ? 16.161 7.704 18.263 1.00 36.34 232 ALA A C 1
ATOM 1865 O O . ALA A 1 232 ? 16.557 7.841 19.417 1.0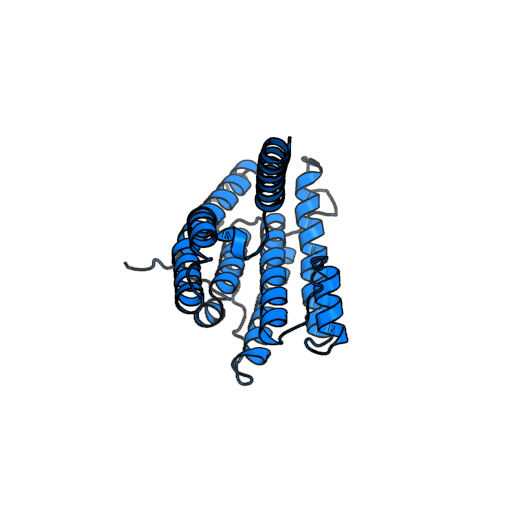0 36.34 232 ALA A O 1
ATOM 1866 N N . ALA A 1 233 ? 15.591 8.708 17.590 1.00 35.31 233 ALA A N 1
ATOM 1867 C CA . ALA A 1 233 ? 15.506 10.081 18.084 1.00 35.31 233 ALA A CA 1
ATOM 1868 C C . ALA A 1 233 ? 14.593 10.219 19.314 1.00 35.31 233 ALA A C 1
ATOM 1870 O O . ALA A 1 233 ? 14.944 10.934 20.254 1.00 35.31 233 ALA A O 1
ATOM 1871 N N . SER A 1 234 ? 13.461 9.503 19.366 1.00 39.22 234 SER A N 1
ATOM 1872 C CA . SER A 1 234 ? 12.612 9.469 20.564 1.00 39.22 234 SER A CA 1
ATOM 1873 C C . SER A 1 234 ? 13.303 8.783 21.746 1.00 39.22 234 SER A C 1
ATOM 1875 O O . SER A 1 234 ? 13.118 9.215 22.881 1.00 39.22 234 SER A O 1
ATOM 1877 N N . THR A 1 235 ? 14.138 7.765 21.504 1.00 42.28 235 THR A N 1
ATOM 1878 C CA . THR A 1 235 ? 14.867 7.065 22.577 1.00 42.28 235 THR A CA 1
ATOM 1879 C C . THR A 1 235 ? 15.992 7.930 23.144 1.00 42.28 235 THR A C 1
ATOM 1881 O O . THR A 1 235 ? 16.090 8.071 24.359 1.00 42.28 235 THR A O 1
ATOM 1884 N N . THR A 1 236 ? 16.785 8.591 22.293 1.00 41.47 236 THR A N 1
ATOM 1885 C CA . THR A 1 236 ? 17.873 9.476 22.744 1.00 41.47 236 THR A CA 1
ATOM 1886 C C . THR A 1 236 ? 17.341 10.703 23.486 1.00 41.47 236 THR A C 1
ATOM 1888 O O . THR A 1 236 ? 17.909 11.112 24.495 1.00 41.47 236 THR A O 1
ATOM 1891 N N . LYS A 1 237 ? 16.211 11.269 23.041 1.00 41.84 237 LYS A N 1
ATOM 1892 C CA . LYS A 1 237 ? 15.599 12.433 23.697 1.00 41.84 237 LYS A CA 1
ATOM 1893 C C . LYS A 1 237 ? 14.908 12.068 25.018 1.00 41.84 237 LYS A C 1
ATOM 1895 O O . LYS A 1 237 ? 14.973 12.853 25.957 1.00 41.84 237 LYS A O 1
ATOM 1900 N N . MET A 1 238 ? 14.313 10.872 25.128 1.00 40.69 238 MET A N 1
ATOM 1901 C CA . MET A 1 238 ? 13.817 10.349 26.412 1.00 40.69 238 MET A CA 1
ATOM 1902 C C . MET A 1 238 ? 14.952 10.037 27.390 1.00 40.69 238 MET A C 1
ATOM 1904 O O . MET A 1 238 ? 14.819 10.338 28.568 1.00 40.69 238 MET A O 1
ATOM 1908 N N . GLN A 1 239 ? 16.075 9.491 26.918 1.00 45.84 239 GLN A N 1
ATOM 1909 C CA . GLN A 1 239 ? 17.253 9.251 27.759 1.00 45.84 239 GLN A CA 1
ATOM 1910 C C . GLN A 1 239 ? 17.882 10.555 28.263 1.00 45.84 239 GLN A C 1
ATOM 1912 O O . GLN A 1 239 ? 18.275 10.626 29.421 1.00 45.84 239 GLN A O 1
ATOM 1917 N N . ALA A 1 240 ? 17.921 11.599 27.429 1.00 46.16 240 ALA A N 1
ATOM 1918 C CA . ALA A 1 240 ? 18.390 12.920 27.839 1.00 46.16 240 ALA A CA 1
ATOM 1919 C C . ALA A 1 240 ? 17.469 13.564 28.891 1.00 46.16 240 ALA A C 1
ATOM 1921 O O . ALA A 1 240 ? 17.962 14.061 29.896 1.00 46.16 240 ALA A O 1
ATOM 1922 N N . MET A 1 241 ? 16.144 13.485 28.713 1.00 41.25 241 MET A N 1
ATOM 1923 C CA . MET A 1 241 ? 15.190 13.984 29.716 1.00 41.25 241 MET A CA 1
ATOM 1924 C C . MET A 1 241 ? 15.227 13.176 31.019 1.00 41.25 241 MET A C 1
ATOM 1926 O O . MET A 1 241 ? 15.044 13.748 32.088 1.00 41.25 241 MET A O 1
ATOM 1930 N N . GLN A 1 242 ? 15.479 11.865 30.952 1.00 38.31 242 GLN A N 1
ATOM 1931 C CA . GLN A 1 242 ? 15.629 11.034 32.147 1.00 38.31 242 GLN A CA 1
ATOM 1932 C C . GLN A 1 242 ? 16.894 11.411 32.932 1.00 38.31 242 GLN A C 1
ATOM 1934 O O . GLN A 1 242 ? 16.819 11.574 34.141 1.00 38.31 242 GLN A O 1
ATOM 1939 N N . ALA A 1 243 ? 18.021 11.637 32.251 1.00 47.88 243 ALA A N 1
ATOM 1940 C CA . ALA A 1 243 ? 19.262 12.077 32.893 1.00 47.88 243 ALA A CA 1
ATOM 1941 C C . ALA A 1 243 ? 19.150 13.484 33.512 1.00 47.88 243 ALA A C 1
ATOM 1943 O O . ALA A 1 243 ? 19.725 13.751 34.563 1.00 47.88 243 ALA A O 1
ATOM 1944 N N . GLU A 1 244 ? 18.393 14.381 32.876 1.00 42.97 244 GLU A N 1
ATOM 1945 C CA . GLU A 1 244 ? 18.123 15.725 33.397 1.00 42.97 244 GLU A CA 1
ATOM 1946 C C . GLU A 1 244 ? 17.195 15.683 34.623 1.00 42.97 244 GLU A C 1
ATOM 1948 O O . GLU A 1 244 ? 17.400 16.425 35.580 1.00 42.97 244 GLU A O 1
ATOM 1953 N N . LEU A 1 245 ? 16.221 14.766 34.638 1.00 33.72 245 LEU A N 1
ATOM 1954 C CA . LEU A 1 245 ? 15.355 14.526 35.792 1.00 33.72 245 LEU A CA 1
ATOM 1955 C C . LEU A 1 245 ? 16.119 13.896 36.967 1.00 33.72 245 LEU A C 1
ATOM 1957 O O . LEU A 1 245 ? 15.923 14.314 38.104 1.00 33.72 245 LEU A O 1
ATOM 1961 N N . ASP A 1 246 ? 17.005 12.937 36.697 1.00 48.38 246 ASP A N 1
ATOM 1962 C CA . ASP A 1 246 ? 17.824 12.283 37.722 1.00 48.38 246 ASP A CA 1
ATOM 1963 C C . ASP A 1 246 ? 18.828 13.279 38.344 1.00 48.38 246 ASP A C 1
ATOM 1965 O O . ASP A 1 246 ? 19.005 13.297 39.558 1.00 48.38 246 ASP A O 1
ATOM 1969 N N . SER A 1 247 ? 19.384 14.203 37.548 1.00 49.25 247 SER A N 1
ATOM 1970 C CA . SER A 1 247 ? 20.249 15.299 38.024 1.00 49.25 247 SER A CA 1
ATOM 1971 C C . SER A 1 247 ? 19.530 16.354 38.877 1.00 49.25 247 SER A C 1
ATOM 1973 O O . SER A 1 247 ? 20.199 17.132 39.551 1.00 49.25 247 SER A O 1
ATOM 1975 N N . LEU A 1 248 ? 18.199 16.444 38.808 1.00 42.12 248 LEU A N 1
ATOM 1976 C CA . LEU A 1 248 ? 17.395 17.360 39.629 1.00 42.12 248 LEU A CA 1
ATOM 1977 C C . LEU A 1 248 ? 16.919 16.711 40.938 1.00 42.12 248 LEU A C 1
ATOM 1979 O O . LEU A 1 248 ? 16.346 17.397 41.786 1.00 42.12 248 LEU A O 1
ATOM 1983 N N . LEU A 1 249 ? 17.103 15.395 41.070 1.00 43.50 249 LEU A N 1
ATOM 1984 C CA . LEU A 1 249 ? 16.705 14.595 42.228 1.00 43.50 249 LEU A CA 1
ATOM 1985 C C . LEU A 1 249 ? 17.899 14.162 43.103 1.00 43.50 249 LEU A C 1
ATOM 1987 O O . LEU A 1 249 ? 17.668 13.576 44.163 1.00 43.50 249 LEU A O 1
ATOM 1991 N N . GLU A 1 250 ? 19.133 14.474 42.689 1.00 45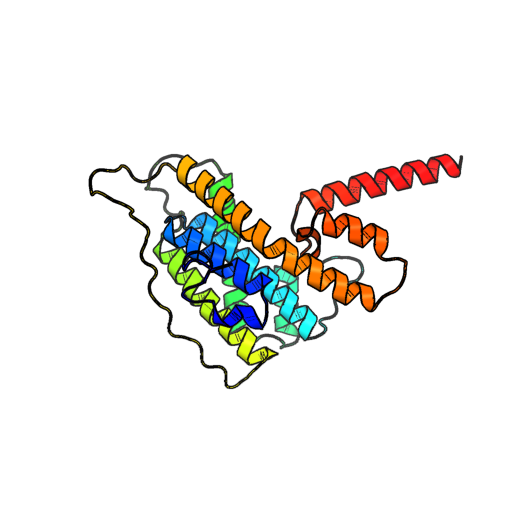.25 250 GLU A N 1
ATOM 1992 C CA . GLU A 1 250 ? 20.360 14.467 43.510 1.00 45.25 250 GLU A CA 1
ATOM 1993 C C . GLU A 1 250 ? 20.633 15.848 44.128 1.00 45.25 250 GLU A C 1
ATOM 1995 O O . GLU A 1 250 ? 21.054 15.883 45.309 1.00 45.25 250 GLU A O 1
#

Secondary structure (DSSP, 8-state):
----GGGS-SS-GGGTTT-HHHHHHHHHHHHHHHTT-HHHHHHHHHHHHHHHHHHHHHHTTPPPPSSSPPPHHHHHHHHHHTTSS-HHHHHHHHHHHHHHHHHHHHHHT---S-TT-TTPPPHHHHHHHHHHHHHHHHHHHHHHT-TTPPPPPPPPPPP---S-TTS----HHHHHHHHHHHHHHHHHHHHHHHHHHHHHHHHTS-GGGHHHHHHHHH-GGGGGT--HHHHHHHHHHHHHHHHHHHTTT-

pLDDT: mean 71.15, std 21.9, range [24.56, 97.88]